Protein AF-K2FAM8-F1 (afdb_monomer)

Radius of gyration: 20.26 Å; Cα contacts (8 Å, |Δi|>4): 427; chains: 1; bounding box: 51×48×54 Å

Mean predicted aligned error: 10.0 Å

Structure (mmCIF, N/CA/C/O backbone):
data_AF-K2FAM8-F1
#
_entry.id   AF-K2FAM8-F1
#
loop_
_atom_site.group_PDB
_atom_site.id
_atom_site.type_symbol
_atom_site.label_atom_id
_atom_site.label_alt_id
_atom_site.label_comp_id
_atom_site.label_asym_id
_atom_site.label_entity_id
_atom_site.label_seq_id
_atom_site.pdbx_PDB_ins_code
_atom_site.Cartn_x
_atom_site.Cartn_y
_atom_site.Cartn_z
_atom_site.occupancy
_atom_site.B_iso_or_equiv
_atom_site.auth_seq_id
_atom_site.auth_comp_id
_atom_site.auth_asym_id
_atom_site.auth_atom_id
_atom_site.pdbx_PDB_model_num
ATOM 1 N N . MET A 1 1 ? -13.689 -16.958 24.823 1.00 35.66 1 MET A N 1
ATOM 2 C CA . MET A 1 1 ? -14.541 -16.960 23.610 1.00 35.66 1 MET A CA 1
ATOM 3 C C . MET A 1 1 ? -13.646 -16.947 22.376 1.00 35.66 1 MET A C 1
ATOM 5 O O . MET A 1 1 ? -13.134 -15.895 22.016 1.00 35.66 1 MET A O 1
ATOM 9 N N . GLN A 1 2 ? -13.398 -18.106 21.761 1.00 29.14 2 GLN A N 1
ATOM 10 C CA . GLN A 1 2 ? -12.727 -18.179 20.459 1.00 29.14 2 GLN A CA 1
ATOM 11 C C . GLN A 1 2 ? -13.701 -17.662 19.395 1.00 29.14 2 GLN A C 1
ATOM 13 O O . GLN A 1 2 ? -14.726 -18.285 19.130 1.00 29.14 2 GLN A O 1
ATOM 18 N N . LYS A 1 3 ? -13.426 -16.484 18.829 1.00 35.03 3 LYS A N 1
ATOM 19 C CA . LYS A 1 3 ? -14.197 -15.957 17.701 1.00 35.03 3 LYS A CA 1
ATOM 20 C C . LYS A 1 3 ? -13.840 -16.779 16.462 1.00 35.03 3 LYS A C 1
ATOM 22 O O . LYS A 1 3 ? -12.726 -16.688 15.952 1.00 35.03 3 LYS A O 1
ATOM 27 N N . HIS A 1 4 ? -14.777 -17.599 15.994 1.00 30.08 4 HIS A N 1
ATOM 28 C CA . HIS A 1 4 ? -14.700 -18.226 14.680 1.00 30.08 4 HIS A CA 1
ATOM 29 C C . HIS A 1 4 ? -14.807 -17.139 13.605 1.00 30.08 4 HIS A C 1
ATOM 31 O O . HIS A 1 4 ? -15.898 -16.699 13.251 1.00 30.08 4 HIS A O 1
ATOM 37 N N . TYR A 1 5 ? -13.664 -16.685 13.095 1.00 38.78 5 TYR A N 1
ATOM 38 C CA . TYR A 1 5 ? -13.619 -15.837 11.912 1.00 38.78 5 TYR A CA 1
ATOM 39 C C . TYR A 1 5 ? -14.032 -16.676 10.701 1.00 38.78 5 TYR A C 1
ATOM 41 O O . TYR A 1 5 ? -13.326 -17.606 10.304 1.00 38.78 5 TYR A O 1
ATOM 49 N N . LYS A 1 6 ? -15.194 -16.367 10.115 1.00 35.28 6 LYS A N 1
ATOM 50 C CA . LYS A 1 6 ? -15.566 -16.886 8.797 1.00 35.28 6 LYS A CA 1
ATOM 51 C C . LYS A 1 6 ? -14.508 -16.411 7.798 1.00 35.28 6 LYS A C 1
ATOM 53 O O . LYS A 1 6 ? -14.442 -15.228 7.483 1.00 35.28 6 LYS A O 1
ATOM 58 N N . LYS A 1 7 ? -13.683 -17.336 7.299 1.00 40.28 7 LYS A N 1
ATOM 59 C CA . LYS A 1 7 ? -12.920 -17.151 6.059 1.00 40.28 7 LYS A CA 1
ATOM 60 C C . LYS A 1 7 ? -13.931 -17.041 4.918 1.00 40.28 7 LYS A C 1
ATOM 62 O O . LYS A 1 7 ? -14.301 -18.050 4.322 1.00 40.28 7 LYS A O 1
ATOM 67 N N . GLU A 1 8 ? -14.426 -15.843 4.639 1.00 41.41 8 GLU A N 1
ATOM 68 C CA . GLU A 1 8 ? -15.086 -15.597 3.360 1.00 41.41 8 GLU A CA 1
ATOM 69 C C . GLU A 1 8 ? -14.027 -15.743 2.258 1.00 41.41 8 GLU A C 1
ATOM 71 O O . GLU A 1 8 ? -12.972 -15.110 2.299 1.00 41.41 8 GLU A O 1
ATOM 76 N N . ARG A 1 9 ? -14.264 -16.660 1.309 1.00 44.22 9 ARG A N 1
ATOM 77 C CA . ARG A 1 9 ? -13.441 -16.796 0.099 1.00 44.22 9 ARG A CA 1
ATOM 78 C C . ARG A 1 9 ? -13.586 -15.505 -0.697 1.00 44.22 9 ARG A C 1
ATOM 80 O O . ARG A 1 9 ? -14.665 -15.226 -1.209 1.00 44.22 9 ARG A O 1
ATOM 87 N N . LEU A 1 10 ? -12.508 -14.730 -0.776 1.00 50.59 10 LEU A N 1
ATOM 88 C CA . LEU A 1 10 ? -12.583 -13.340 -1.218 1.00 50.59 10 LEU A CA 1
ATOM 89 C C . LEU A 1 10 ? -12.691 -13.139 -2.731 1.00 50.59 10 LEU A C 1
ATOM 91 O O . LEU A 1 10 ? -13.130 -12.066 -3.117 1.00 50.59 10 LEU A O 1
ATOM 95 N N . MET A 1 11 ? -12.381 -14.127 -3.578 1.00 46.72 11 MET A N 1
ATOM 96 C CA . MET A 1 11 ? -12.696 -14.134 -5.019 1.00 46.72 11 MET A CA 1
ATOM 97 C C . MET A 1 11 ? -12.765 -15.584 -5.542 1.00 46.72 11 MET A C 1
ATOM 99 O O . MET A 1 11 ? -12.140 -16.461 -4.936 1.00 46.72 11 MET A O 1
ATOM 103 N N . PRO A 1 12 ? -13.511 -15.874 -6.630 1.00 41.22 12 PRO A N 1
ATOM 104 C CA . PRO A 1 12 ? -13.464 -17.179 -7.285 1.00 41.22 12 PRO A CA 1
ATOM 105 C C . PRO A 1 12 ? -12.025 -17.526 -7.676 1.00 41.22 12 PRO A C 1
ATOM 107 O O . PRO A 1 12 ? -11.318 -16.711 -8.266 1.00 41.22 12 PRO A O 1
ATOM 110 N N . SER A 1 13 ? -11.596 -18.729 -7.303 1.00 44.41 13 SER A N 1
ATOM 111 C CA . SER A 1 13 ? -10.310 -19.303 -7.683 1.00 44.41 13 SER A CA 1
ATOM 112 C C . SER A 1 13 ? -10.219 -19.485 -9.197 1.00 44.41 13 SER A C 1
ATOM 114 O O . SER A 1 13 ? -11.219 -19.838 -9.819 1.00 44.41 13 SER A O 1
ATOM 116 N N . ILE A 1 14 ? -8.984 -19.397 -9.702 1.00 43.06 14 ILE A N 1
ATOM 117 C CA . ILE A 1 14 ? -8.517 -19.602 -11.086 1.00 43.06 14 ILE A CA 1
ATOM 118 C C . ILE A 1 14 ? -8.347 -18.278 -11.845 1.00 43.06 14 ILE A C 1
ATOM 120 O O . ILE A 1 14 ? -9.117 -17.904 -12.720 1.00 43.06 14 ILE A O 1
ATOM 124 N N . ILE A 1 15 ? -7.267 -17.577 -11.497 1.00 47.69 15 ILE A N 1
ATOM 125 C CA . ILE A 1 15 ? -6.591 -16.625 -12.381 1.00 47.69 15 ILE A CA 1
ATOM 126 C C . ILE A 1 15 ? -5.265 -17.309 -12.733 1.00 47.69 15 ILE A C 1
ATOM 128 O O . ILE A 1 15 ? -4.256 -17.107 -12.055 1.00 47.69 15 ILE A O 1
ATOM 132 N N . ASP A 1 16 ? -5.264 -18.225 -13.703 1.00 49.34 16 ASP A N 1
ATOM 133 C CA . ASP A 1 16 ? -4.022 -18.897 -14.123 1.00 49.34 16 ASP A CA 1
ATOM 134 C C . ASP A 1 16 ? -3.149 -17.975 -14.985 1.00 49.34 16 ASP A C 1
ATOM 136 O O . ASP A 1 16 ? -1.926 -17.952 -14.816 1.00 49.34 16 ASP A O 1
ATOM 140 N N . SER A 1 17 ? -3.779 -17.094 -15.760 1.00 54.41 17 SER A N 1
ATOM 141 C CA . SER A 1 17 ? -3.163 -16.047 -16.579 1.00 54.41 17 SER A CA 1
ATOM 142 C C . SER A 1 17 ? -3.567 -14.646 -16.116 1.00 54.41 17 SER A C 1
ATOM 144 O O . SER A 1 17 ? -4.479 -14.499 -15.311 1.00 54.41 17 SER A O 1
ATOM 146 N N . PHE A 1 18 ? -2.915 -13.613 -16.655 1.00 61.94 18 PHE A N 1
ATOM 147 C CA . PHE A 1 18 ? -3.296 -12.194 -16.605 1.00 61.94 18 PHE A CA 1
ATOM 148 C C . PHE A 1 18 ? -4.722 -11.917 -17.145 1.00 61.94 18 PHE A C 1
ATOM 150 O O . PHE A 1 18 ? -4.906 -11.198 -18.125 1.00 61.94 18 PHE A O 1
ATOM 157 N N . ASP A 1 19 ? -5.761 -12.506 -16.551 1.00 65.44 19 ASP A N 1
ATOM 158 C CA . ASP A 1 19 ? -7.145 -12.253 -16.940 1.00 65.44 19 ASP A CA 1
ATOM 159 C C . ASP A 1 19 ? -7.638 -10.953 -16.295 1.00 65.44 19 ASP A C 1
ATOM 161 O O . ASP A 1 19 ? -8.229 -10.903 -15.215 1.00 65.44 19 ASP A O 1
ATOM 165 N N . VAL A 1 20 ? -7.340 -9.862 -16.994 1.00 69.31 20 VAL A N 1
ATOM 166 C CA . VAL A 1 20 ? -7.749 -8.496 -16.659 1.00 69.31 20 VAL A CA 1
ATOM 167 C C . VAL A 1 20 ? -9.167 -8.158 -17.126 1.00 69.31 20 VAL A C 1
ATOM 169 O O . VAL A 1 20 ? -9.534 -6.981 -17.137 1.00 69.31 20 VAL A O 1
ATOM 172 N N . SER A 1 21 ? -9.975 -9.153 -17.513 1.00 80.00 21 SER A N 1
ATOM 173 C CA . SER A 1 21 ? -11.398 -8.945 -17.811 1.00 80.00 21 SER A CA 1
ATOM 174 C C . SER A 1 21 ? -12.179 -8.498 -16.571 1.00 80.00 21 SER A C 1
ATOM 176 O O . SER A 1 21 ? -13.131 -7.722 -16.679 1.00 80.00 21 SER A O 1
ATOM 178 N N . ASN A 1 22 ? -11.738 -8.907 -15.375 1.00 87.12 22 ASN A N 1
ATOM 179 C CA . ASN A 1 22 ? -12.291 -8.425 -14.118 1.00 87.12 22 ASN A CA 1
ATOM 180 C C . ASN A 1 22 ? -11.698 -7.045 -13.756 1.00 87.12 22 ASN A C 1
ATOM 182 O O . ASN A 1 22 ? -10.504 -6.946 -13.449 1.00 87.12 22 ASN A O 1
ATOM 18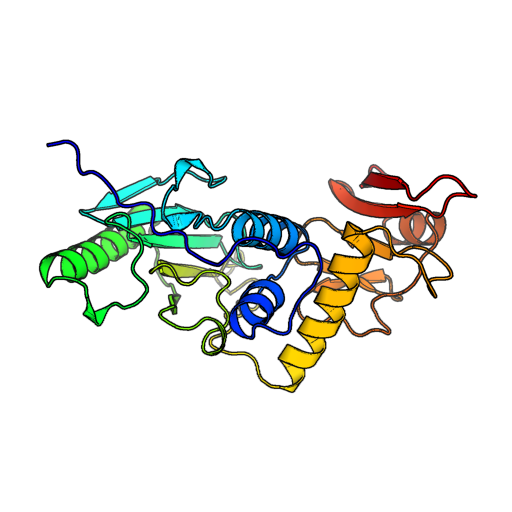6 N N . PRO A 1 23 ? -12.514 -5.974 -13.706 1.00 88.00 23 PRO A N 1
ATOM 187 C CA . PRO A 1 23 ? -12.021 -4.622 -13.454 1.00 88.00 23 PRO A CA 1
ATOM 188 C C . PRO A 1 23 ? -11.429 -4.433 -12.050 1.00 88.00 23 PRO A C 1
ATOM 190 O O . PRO A 1 23 ? -10.584 -3.560 -11.871 1.00 88.00 23 PRO A O 1
ATOM 193 N N . GLU A 1 24 ? -11.839 -5.224 -11.053 1.00 88.75 24 GLU A N 1
ATOM 194 C CA . GLU A 1 24 ? -11.269 -5.153 -9.700 1.00 88.75 24 GLU A CA 1
ATOM 195 C C . GLU A 1 24 ? -9.889 -5.814 -9.645 1.00 88.75 24 GLU A C 1
ATOM 197 O O . GLU A 1 24 ? -8.976 -5.254 -9.044 1.00 88.75 24 GLU A O 1
ATOM 202 N N . VAL A 1 25 ? -9.718 -6.957 -10.319 1.00 90.06 25 VAL A N 1
ATOM 203 C CA . VAL A 1 25 ? -8.417 -7.637 -10.453 1.00 90.06 25 VAL A CA 1
ATOM 204 C C . VAL A 1 25 ? -7.447 -6.752 -11.225 1.00 90.06 25 VAL A C 1
ATOM 206 O O . VAL A 1 25 ? -6.336 -6.504 -10.757 1.00 90.06 25 VAL A O 1
ATOM 209 N N . PHE A 1 26 ? -7.884 -6.218 -12.372 1.00 91.00 26 PHE A N 1
ATOM 210 C CA . PHE A 1 26 ? -7.079 -5.284 -13.151 1.00 91.00 26 PHE A CA 1
ATOM 211 C C . PHE A 1 26 ? -6.664 -4.080 -12.307 1.00 91.00 26 PHE A C 1
ATOM 213 O O . PHE A 1 26 ? -5.484 -3.755 -12.270 1.00 91.00 26 PHE A O 1
ATOM 220 N N . ALA A 1 27 ? -7.600 -3.436 -11.602 1.00 91.06 27 ALA A N 1
ATOM 221 C CA . ALA A 1 27 ? -7.286 -2.266 -10.790 1.00 91.06 27 ALA A CA 1
ATOM 222 C C . ALA A 1 27 ? -6.335 -2.600 -9.627 1.00 91.06 27 ALA A C 1
ATOM 224 O O . ALA A 1 27 ? -5.391 -1.849 -9.394 1.00 91.06 27 ALA A O 1
ATOM 225 N N . ALA A 1 28 ? -6.525 -3.733 -8.941 1.00 92.56 28 ALA A N 1
ATOM 226 C CA . ALA A 1 28 ? -5.636 -4.173 -7.866 1.00 92.56 28 ALA A CA 1
ATOM 227 C C . ALA A 1 28 ? -4.193 -4.338 -8.356 1.00 92.56 28 ALA A C 1
ATOM 229 O O . ALA A 1 28 ? -3.275 -3.784 -7.753 1.00 92.56 28 ALA A O 1
ATOM 230 N N . LEU A 1 29 ? -4.003 -5.026 -9.486 1.00 91.88 29 LEU A N 1
ATOM 231 C CA . LEU A 1 29 ? -2.690 -5.202 -10.101 1.00 91.88 29 LEU A CA 1
ATOM 232 C C . LEU A 1 29 ? -2.143 -3.870 -10.635 1.00 91.88 29 LEU A C 1
ATOM 234 O O . LEU A 1 29 ? -0.998 -3.517 -10.365 1.00 91.88 29 LEU A O 1
ATOM 238 N N . ALA A 1 30 ? -2.960 -3.076 -11.327 1.00 89.94 30 ALA A N 1
ATOM 239 C CA . ALA A 1 30 ? -2.542 -1.815 -11.943 1.00 89.94 30 ALA A CA 1
ATOM 240 C C . ALA A 1 30 ? -2.154 -0.755 -10.906 1.00 89.94 30 ALA A C 1
ATOM 242 O O . ALA A 1 30 ? -1.470 0.213 -11.231 1.00 89.94 30 ALA A O 1
ATOM 243 N N . ASN A 1 31 ? -2.596 -0.907 -9.657 1.00 91.00 31 ASN A N 1
ATOM 244 C CA . ASN A 1 31 ? -2.235 -0.036 -8.544 1.00 91.00 31 ASN A CA 1
ATOM 245 C C . ASN A 1 31 ? -0.935 -0.442 -7.840 1.00 91.00 31 ASN A C 1
ATOM 247 O O . ASN A 1 31 ? -0.451 0.312 -6.995 1.00 91.00 31 ASN A O 1
ATOM 251 N N . THR A 1 32 ? -0.342 -1.579 -8.203 1.00 88.88 32 THR A N 1
ATOM 252 C CA . THR A 1 32 ? 0.986 -1.961 -7.713 1.00 88.88 32 THR A CA 1
ATOM 253 C C . THR A 1 32 ? 2.051 -1.014 -8.268 1.00 88.88 32 THR A C 1
ATOM 255 O O . THR A 1 32 ? 1.951 -0.532 -9.396 1.00 88.88 32 THR A O 1
ATOM 258 N N . ARG A 1 33 ? 3.036 -0.672 -7.432 1.00 83.25 33 ARG A N 1
ATOM 259 C CA . ARG A 1 33 ? 4.101 0.291 -7.764 1.00 83.25 33 ARG A CA 1
ATOM 260 C C . ARG A 1 33 ? 5.428 -0.383 -8.074 1.00 83.25 33 ARG A C 1
ATOM 262 O O . ARG A 1 33 ? 6.266 0.212 -8.734 1.00 83.25 33 ARG A O 1
ATOM 269 N N . THR A 1 34 ? 5.622 -1.595 -7.569 1.00 77.94 34 THR A N 1
ATOM 270 C CA . THR A 1 34 ? 6.863 -2.358 -7.700 1.00 77.94 34 THR A CA 1
ATOM 271 C C . THR A 1 34 ? 6.552 -3.749 -8.215 1.00 77.94 34 THR A C 1
ATOM 273 O O . THR A 1 34 ? 5.445 -4.260 -8.015 1.00 77.94 34 THR A O 1
ATOM 276 N N . TYR A 1 35 ? 7.542 -4.391 -8.829 1.00 76.56 35 TYR A N 1
ATOM 277 C CA . TYR A 1 35 ? 7.399 -5.771 -9.280 1.00 76.56 35 TYR A CA 1
ATOM 278 C C . TYR A 1 35 ? 7.166 -6.731 -8.104 1.00 76.56 35 TYR A C 1
ATOM 280 O O . TYR A 1 35 ? 6.325 -7.622 -8.180 1.00 76.56 35 TYR A O 1
ATOM 288 N N . GLN A 1 36 ? 7.805 -6.485 -6.957 1.00 80.19 36 GLN A N 1
ATOM 289 C CA . GLN A 1 36 ? 7.570 -7.228 -5.716 1.00 80.19 36 GLN A CA 1
ATOM 290 C C . GLN A 1 36 ? 6.119 -7.088 -5.247 1.00 80.19 36 GLN A C 1
ATOM 292 O O . GLN A 1 36 ? 5.502 -8.076 -4.851 1.00 80.19 36 GLN A O 1
ATOM 297 N N . GLN A 1 37 ? 5.566 -5.870 -5.293 1.00 86.56 37 GLN A N 1
ATOM 298 C CA . GLN A 1 37 ? 4.175 -5.621 -4.921 1.00 86.56 37 GLN A CA 1
ATOM 299 C C . GLN A 1 37 ? 3.212 -6.283 -5.914 1.00 86.56 37 GLN A C 1
ATOM 301 O O . GLN A 1 37 ? 2.164 -6.781 -5.509 1.00 86.56 37 GLN A O 1
ATOM 306 N N . TYR A 1 38 ? 3.561 -6.319 -7.199 1.00 87.62 38 TYR A N 1
ATOM 307 C CA . TYR A 1 38 ? 2.825 -7.071 -8.209 1.00 87.62 38 TYR A CA 1
ATOM 308 C C . TYR A 1 38 ? 2.820 -8.575 -7.920 1.00 87.62 38 TYR A C 1
ATOM 310 O O . TYR A 1 38 ? 1.744 -9.166 -7.850 1.00 87.62 38 TYR A O 1
ATOM 318 N N . LEU A 1 39 ? 3.984 -9.183 -7.671 1.00 85.38 39 LEU A N 1
ATOM 319 C CA . LEU A 1 39 ? 4.092 -10.611 -7.367 1.00 85.38 39 LEU A CA 1
ATOM 320 C C . LEU A 1 39 ? 3.311 -10.985 -6.104 1.00 85.38 39 LEU A C 1
ATOM 322 O O . LEU A 1 39 ? 2.593 -11.988 -6.102 1.00 85.38 39 LEU A O 1
ATOM 326 N N . SER A 1 40 ? 3.404 -10.175 -5.043 1.00 87.88 40 SER A N 1
ATOM 327 C CA . SER A 1 40 ? 2.645 -10.414 -3.813 1.00 87.88 40 SER A CA 1
ATOM 328 C C . SER A 1 40 ? 1.140 -10.268 -4.038 1.00 87.88 40 SER A C 1
ATOM 330 O O . SER A 1 40 ? 0.388 -11.173 -3.681 1.00 87.88 40 SER A O 1
ATOM 332 N N . THR A 1 41 ? 0.703 -9.200 -4.713 1.00 90.75 41 THR A N 1
ATOM 333 C CA . THR A 1 41 ? -0.716 -8.961 -5.020 1.00 90.75 41 THR A CA 1
ATOM 334 C C . THR A 1 41 ? -1.288 -10.082 -5.886 1.00 90.75 41 THR A C 1
ATOM 336 O O . THR A 1 41 ? -2.361 -10.598 -5.588 1.00 90.75 41 THR A O 1
ATOM 339 N N . LEU A 1 42 ? -0.566 -10.515 -6.924 1.00 90.50 42 LEU A N 1
ATOM 340 C CA . LEU A 1 42 ? -0.986 -11.617 -7.787 1.00 90.50 42 LEU A CA 1
ATOM 341 C C . LEU A 1 42 ? -1.117 -12.929 -7.006 1.00 90.50 42 LEU A C 1
ATOM 343 O O . LEU A 1 42 ? -2.127 -13.618 -7.138 1.00 90.50 42 LEU A O 1
ATOM 347 N N . ARG A 1 43 ? -0.122 -13.271 -6.176 1.00 89.44 43 ARG A N 1
ATOM 348 C CA . ARG A 1 43 ? -0.161 -14.460 -5.312 1.00 89.44 43 ARG A CA 1
ATOM 349 C C . ARG A 1 43 ? -1.387 -14.438 -4.400 1.00 89.44 43 ARG A C 1
ATOM 351 O O . ARG A 1 43 ? -2.089 -15.443 -4.293 1.00 89.44 43 ARG A O 1
ATOM 358 N N . ASP A 1 44 ? -1.646 -13.305 -3.758 1.00 89.75 44 ASP A N 1
ATOM 359 C CA . ASP A 1 44 ? -2.730 -13.165 -2.788 1.00 89.75 44 ASP A CA 1
ATOM 360 C C . ASP A 1 44 ? -4.107 -13.227 -3.471 1.00 89.75 44 ASP A C 1
ATOM 362 O O . ASP A 1 44 ? -5.005 -13.914 -2.977 1.00 89.75 44 ASP A O 1
ATOM 366 N N . LEU A 1 45 ? -4.247 -12.615 -4.655 1.00 89.50 45 LEU A N 1
ATOM 367 C CA . LEU A 1 45 ? -5.440 -12.724 -5.500 1.00 89.50 45 LEU A CA 1
ATOM 368 C C . LEU A 1 45 ? -5.695 -14.170 -5.943 1.00 89.50 45 LEU A C 1
ATOM 370 O O . LEU A 1 45 ? -6.812 -14.658 -5.779 1.00 89.50 45 LEU A O 1
ATOM 374 N N . LYS A 1 46 ? -4.670 -14.885 -6.435 1.00 86.69 46 LYS A N 1
ATOM 375 C CA . LYS A 1 46 ? -4.790 -16.303 -6.831 1.00 86.69 46 LYS A CA 1
ATOM 376 C C . LYS A 1 46 ? -5.209 -17.194 -5.661 1.00 86.69 46 LYS A C 1
ATOM 378 O O . LYS A 1 46 ? -5.999 -18.117 -5.840 1.00 86.69 46 LYS A O 1
ATOM 383 N N . ALA A 1 47 ? -4.699 -16.910 -4.463 1.00 86.50 47 ALA A N 1
ATOM 384 C CA . ALA A 1 47 ? -5.033 -17.653 -3.253 1.00 86.50 47 ALA A CA 1
ATOM 385 C C . ALA A 1 47 ? -6.381 -17.244 -2.627 1.00 86.50 47 ALA A C 1
ATOM 387 O O . ALA A 1 47 ? -6.856 -17.921 -1.713 1.00 86.50 47 ALA A O 1
ATOM 388 N N . GLY A 1 48 ? -6.990 -16.138 -3.074 1.00 88.44 48 GLY A N 1
ATOM 389 C CA . GLY A 1 48 ? -8.190 -15.567 -2.461 1.00 88.44 48 GLY A CA 1
ATOM 390 C C . GLY A 1 48 ? -7.962 -15.109 -1.015 1.00 88.44 48 GLY A C 1
ATOM 391 O O . GLY A 1 48 ? -8.850 -15.265 -0.175 1.00 88.44 48 GLY A O 1
ATOM 392 N N . ILE A 1 49 ? -6.763 -14.602 -0.705 1.00 89.75 49 ILE A N 1
ATOM 393 C CA . ILE A 1 49 ? -6.335 -14.205 0.644 1.00 89.75 49 ILE A CA 1
ATOM 394 C C . ILE A 1 49 ? -6.223 -12.680 0.731 1.00 89.75 49 ILE A C 1
ATOM 396 O O . ILE A 1 49 ? -5.691 -12.032 -0.162 1.00 89.75 49 ILE A O 1
ATOM 400 N N . CYS A 1 50 ? -6.657 -12.110 1.856 1.00 92.94 50 CYS A N 1
ATOM 401 C CA . CYS A 1 50 ? -6.349 -10.734 2.234 1.00 92.94 50 CYS A CA 1
ATOM 402 C C . CYS A 1 50 ? -5.222 -10.715 3.275 1.00 92.94 50 CYS A C 1
ATOM 404 O O . CYS A 1 50 ? -5.379 -11.277 4.361 1.00 92.94 50 CYS A O 1
ATOM 406 N N . ILE A 1 51 ? -4.104 -10.042 2.980 1.00 92.38 51 ILE A N 1
ATOM 407 C CA . ILE A 1 51 ? -2.986 -9.899 3.934 1.00 92.38 51 ILE A CA 1
ATOM 408 C C . ILE A 1 51 ? -3.360 -9.102 5.188 1.00 92.38 51 ILE A C 1
ATOM 410 O O . ILE A 1 51 ? -2.770 -9.297 6.243 1.00 92.38 51 ILE A O 1
ATOM 414 N N . PHE A 1 52 ? -4.367 -8.234 5.098 1.00 95.06 52 PHE A N 1
ATOM 415 C CA . PHE A 1 52 ? -4.833 -7.419 6.220 1.00 95.06 52 PHE A CA 1
ATOM 416 C C . PHE A 1 52 ? -5.790 -8.164 7.157 1.00 95.06 52 PHE A C 1
ATOM 418 O O . PHE A 1 52 ? -5.987 -7.734 8.288 1.00 95.06 52 PHE A O 1
ATOM 425 N N . CYS A 1 53 ? -6.299 -9.330 6.746 1.00 94.81 53 CYS A N 1
ATOM 426 C CA . CYS A 1 53 ? -6.988 -10.254 7.649 1.00 94.81 53 CYS A CA 1
ATOM 427 C C . CYS A 1 53 ? -6.025 -11.090 8.508 1.00 94.81 53 CYS A C 1
ATOM 429 O O . CYS A 1 53 ? -6.444 -11.644 9.520 1.00 94.81 53 CYS A O 1
ATOM 431 N N . ASP A 1 54 ? -4.758 -11.222 8.101 1.00 93.19 54 ASP A N 1
ATOM 432 C CA . ASP A 1 54 ? -3.742 -12.004 8.811 1.00 93.19 54 ASP A CA 1
ATOM 433 C C . ASP A 1 54 ? -2.387 -11.291 8.750 1.00 93.19 54 ASP A C 1
ATOM 435 O O . ASP A 1 54 ? -1.519 -11.601 7.928 1.00 93.19 54 ASP A O 1
ATOM 439 N N . LEU A 1 55 ? -2.215 -10.311 9.642 1.00 93.50 55 LEU A N 1
ATOM 440 C CA . LEU A 1 55 ? -1.040 -9.437 9.662 1.00 93.50 55 LEU A CA 1
ATOM 441 C C . LEU A 1 55 ? 0.279 -10.180 9.913 1.00 93.50 55 LEU A C 1
ATOM 443 O O . LEU A 1 55 ? 1.332 -9.644 9.577 1.00 93.50 55 LEU A O 1
ATOM 447 N N . LYS A 1 56 ? 0.246 -11.434 10.388 1.00 91.00 56 LYS A N 1
ATOM 448 C CA . LYS A 1 56 ? 1.443 -12.279 10.544 1.00 91.00 56 LYS A CA 1
ATOM 449 C C . LYS A 1 56 ? 2.146 -12.555 9.215 1.00 91.00 56 LYS A C 1
ATOM 451 O O . LYS A 1 56 ? 3.329 -12.874 9.207 1.00 91.00 56 LYS A O 1
ATOM 456 N N . LYS A 1 57 ? 1.429 -12.428 8.094 1.00 88.44 57 LYS A N 1
ATOM 457 C CA . LYS A 1 57 ? 1.973 -12.576 6.736 1.00 88.44 57 LYS A CA 1
ATOM 458 C C . LYS A 1 57 ? 2.659 -11.316 6.209 1.00 88.44 57 LYS A C 1
ATOM 460 O O . LYS A 1 57 ? 3.279 -11.377 5.148 1.00 88.44 57 LYS A O 1
ATOM 465 N N . CYS A 1 58 ? 2.522 -10.187 6.902 1.00 90.12 58 CYS A N 1
ATOM 466 C CA . CYS A 1 58 ? 3.218 -8.956 6.547 1.00 90.12 58 CYS A CA 1
ATOM 467 C C . CYS A 1 58 ? 4.693 -9.022 6.962 1.00 90.12 58 CYS A C 1
ATOM 469 O O . CYS A 1 58 ? 5.048 -9.698 7.928 1.00 90.12 58 CYS A O 1
ATOM 471 N N . LYS A 1 59 ? 5.545 -8.264 6.263 1.00 90.44 59 LYS A N 1
ATOM 472 C CA . LYS A 1 59 ? 6.974 -8.147 6.594 1.00 90.44 59 LYS A CA 1
ATOM 473 C C . LYS A 1 59 ? 7.164 -7.475 7.954 1.00 90.44 59 LYS A C 1
ATOM 475 O O . LYS A 1 59 ? 7.893 -7.990 8.796 1.00 90.44 59 LYS A O 1
ATOM 480 N N . HIS A 1 60 ? 6.503 -6.340 8.173 1.00 94.19 60 HIS A N 1
ATOM 481 C CA . HIS A 1 60 ? 6.534 -5.645 9.459 1.00 94.19 60 HIS A CA 1
ATOM 482 C C . HIS A 1 60 ? 5.348 -6.077 10.324 1.00 94.19 60 HIS A C 1
ATOM 484 O O . HIS A 1 60 ? 4.209 -6.090 9.856 1.00 94.19 60 HIS A O 1
ATOM 490 N N . GLN A 1 61 ? 5.604 -6.414 11.586 1.00 96.12 61 GLN A N 1
ATOM 491 C CA . GLN A 1 61 ? 4.545 -6.731 12.544 1.00 96.12 61 GLN A CA 1
ATOM 492 C C . GLN A 1 61 ? 3.918 -5.445 13.111 1.00 96.12 61 GLN A C 1
ATOM 494 O O . GLN A 1 61 ? 4.551 -4.384 13.059 1.00 96.12 61 GLN A O 1
ATOM 499 N N . PRO A 1 62 ? 2.677 -5.505 13.626 1.00 97.94 62 PRO A N 1
ATOM 500 C CA . PRO A 1 62 ? 2.080 -4.379 14.333 1.00 97.94 62 PRO A CA 1
ATOM 501 C C . PRO A 1 62 ? 2.922 -3.940 15.532 1.00 97.94 62 PRO A C 1
ATOM 503 O O . PRO A 1 62 ? 3.423 -4.778 16.278 1.00 97.94 62 PRO A O 1
ATOM 506 N N . PHE A 1 63 ? 3.059 -2.629 15.719 1.00 98.12 63 PHE A N 1
ATOM 507 C CA . PHE A 1 63 ? 3.732 -2.036 16.881 1.00 98.12 63 PHE A CA 1
ATOM 508 C C . PHE A 1 63 ? 2.744 -1.436 17.890 1.00 98.12 63 PHE A C 1
ATOM 510 O O . PHE A 1 63 ? 3.139 -1.071 18.993 1.00 98.12 63 PHE A O 1
ATOM 517 N N . LEU A 1 64 ? 1.471 -1.304 17.508 1.00 98.38 64 LEU A N 1
ATOM 518 C CA . LEU A 1 64 ? 0.415 -0.759 18.350 1.00 98.38 64 LEU A CA 1
ATOM 519 C C . LEU A 1 64 ? -0.928 -1.391 17.982 1.00 98.38 64 LEU A C 1
ATOM 521 O O . LEU A 1 64 ? -1.224 -1.577 16.801 1.00 98.38 64 LEU A O 1
ATOM 525 N N . GLU A 1 65 ? -1.755 -1.673 18.985 1.00 98.31 65 GLU A N 1
ATOM 526 C CA . GLU A 1 65 ? -3.114 -2.185 18.813 1.00 98.31 65 GLU A CA 1
ATOM 527 C C . GLU A 1 65 ? -4.090 -1.420 19.709 1.00 98.31 65 GLU A C 1
ATOM 529 O O . GLU A 1 65 ? -3.779 -1.084 20.852 1.00 98.31 65 GLU A O 1
ATOM 534 N N . LYS A 1 66 ? -5.293 -1.165 19.193 1.00 98.19 66 LYS A N 1
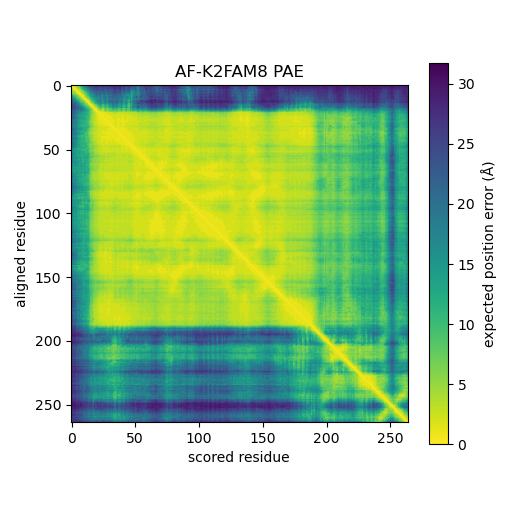ATOM 535 C CA . LYS A 1 66 ? -6.372 -0.501 19.922 1.00 98.19 66 LYS A CA 1
ATOM 536 C C . LYS A 1 66 ? -7.722 -1.046 19.477 1.00 98.19 66 LYS A C 1
ATOM 538 O O . LYS A 1 66 ? -8.165 -0.808 18.355 1.00 98.19 66 LYS A O 1
ATOM 543 N N . GLY A 1 67 ? -8.395 -1.784 20.358 1.00 97.19 67 GLY A N 1
ATOM 544 C CA . GLY A 1 67 ? -9.664 -2.429 20.016 1.00 97.19 67 GLY A CA 1
ATOM 545 C C . GLY A 1 67 ? -9.508 -3.357 18.807 1.00 97.19 67 GLY A C 1
ATOM 546 O O . GLY A 1 67 ? -8.712 -4.289 18.845 1.00 97.19 67 GLY A O 1
ATOM 547 N N . ASN A 1 68 ? -10.255 -3.085 17.735 1.00 97.94 68 ASN A N 1
ATOM 548 C CA . ASN A 1 68 ? -10.181 -3.823 16.467 1.00 97.94 68 ASN A CA 1
ATOM 549 C C . ASN A 1 68 ? -9.278 -3.127 15.429 1.00 97.94 68 ASN A C 1
ATOM 551 O O . ASN A 1 68 ? -9.521 -3.251 14.231 1.00 97.94 68 ASN A O 1
ATOM 555 N N . TRP A 1 69 ? -8.273 -2.367 15.862 1.00 98.44 69 TRP A N 1
ATOM 556 C CA . TRP A 1 69 ? -7.309 -1.698 14.990 1.00 98.44 69 TRP A CA 1
ATOM 557 C C . TRP A 1 69 ? -5.882 -2.060 15.368 1.00 98.44 69 TRP A C 1
ATOM 559 O O . TRP A 1 69 ? -5.559 -2.194 16.546 1.00 98.44 69 TRP A O 1
ATOM 569 N N . ALA A 1 70 ? -5.021 -2.163 14.362 1.00 98.56 70 ALA A N 1
ATOM 570 C CA . ALA A 1 70 ? -3.591 -2.369 14.525 1.00 98.56 70 ALA A CA 1
ATOM 571 C C . ALA A 1 70 ? -2.809 -1.407 13.625 1.00 98.56 70 ALA A C 1
ATOM 573 O O . ALA A 1 70 ? -3.200 -1.170 12.481 1.00 98.56 70 ALA A O 1
ATOM 574 N N . ALA A 1 71 ? -1.699 -0.870 14.124 1.00 98.56 71 ALA A N 1
ATOM 575 C CA . ALA A 1 71 ? -0.793 -0.008 13.376 1.00 98.56 71 ALA A CA 1
ATOM 576 C C . ALA A 1 71 ? 0.537 -0.717 13.116 1.00 98.56 71 ALA A C 1
ATOM 578 O O . ALA A 1 71 ? 1.114 -1.335 14.012 1.00 98.56 71 ALA A O 1
ATOM 579 N N . LYS A 1 72 ? 1.029 -0.618 11.881 1.00 98.25 72 LYS A N 1
ATOM 580 C CA . LYS A 1 72 ? 2.301 -1.203 11.437 1.00 98.25 72 LYS A CA 1
ATOM 581 C C . LYS A 1 72 ? 3.022 -0.284 10.460 1.00 98.25 72 LYS A C 1
ATOM 583 O O . LYS A 1 72 ? 2.394 0.543 9.804 1.00 98.25 72 LYS A O 1
ATOM 588 N N . LEU A 1 73 ? 4.326 -0.482 10.283 1.00 97.75 73 LEU A N 1
ATOM 589 C CA . LEU A 1 73 ? 5.047 0.133 9.166 1.00 97.75 73 LEU A CA 1
ATOM 590 C C . LEU A 1 73 ? 4.60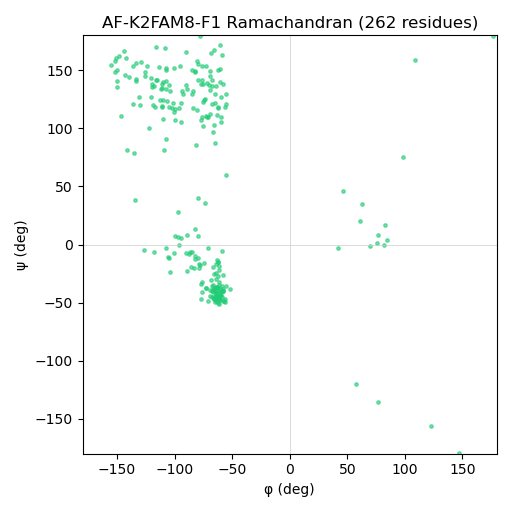5 -0.491 7.833 1.00 97.75 73 LEU A C 1
ATOM 592 O O . LEU A 1 73 ? 4.280 -1.682 7.752 1.00 97.75 73 LEU A O 1
ATOM 596 N N . SER A 1 74 ? 4.561 0.314 6.775 1.00 95.06 74 SER A N 1
ATOM 597 C CA . SER A 1 74 ? 4.286 -0.164 5.423 1.00 95.06 74 SER A CA 1
ATOM 598 C C . SER A 1 74 ? 5.398 -1.104 4.964 1.00 95.06 74 SER A C 1
ATOM 600 O O . SER A 1 74 ? 6.580 -0.818 5.124 1.00 95.06 74 SER A O 1
ATOM 602 N N . ASP A 1 75 ? 5.025 -2.220 4.340 1.00 91.56 75 ASP A N 1
ATOM 603 C CA . ASP A 1 75 ? 6.004 -3.132 3.730 1.00 91.56 75 ASP A CA 1
ATOM 604 C C . ASP A 1 75 ? 6.577 -2.561 2.427 1.00 91.56 75 ASP A C 1
ATOM 606 O O . ASP A 1 75 ? 7.611 -3.019 1.952 1.00 91.56 75 ASP A O 1
ATOM 610 N N . MET A 1 76 ? 5.901 -1.550 1.875 1.00 88.12 76 MET A N 1
ATOM 611 C CA . MET A 1 76 ? 6.262 -0.832 0.660 1.00 88.12 76 MET A CA 1
ATOM 612 C C . MET A 1 76 ? 6.084 0.674 0.936 1.00 88.12 76 MET A C 1
ATOM 614 O O . MET A 1 76 ? 5.035 1.236 0.593 1.00 88.12 76 MET A O 1
ATOM 618 N N . PRO A 1 77 ? 7.021 1.349 1.628 1.00 89.88 77 PRO A N 1
ATOM 619 C CA . PRO A 1 77 ? 6.920 2.786 1.889 1.00 89.88 77 PRO A CA 1
ATOM 620 C C . PRO A 1 77 ? 6.831 3.614 0.588 1.00 89.88 77 PRO A C 1
ATOM 622 O O . PRO A 1 77 ? 7.051 3.101 -0.511 1.00 89.88 77 PRO A O 1
ATOM 625 N N . TYR A 1 78 ? 6.391 4.873 0.674 1.00 87.88 78 TYR A N 1
ATOM 626 C CA . TYR A 1 78 ? 6.534 5.787 -0.471 1.00 87.88 78 TYR A CA 1
ATOM 627 C C . TYR A 1 78 ? 7.971 6.305 -0.492 1.00 87.88 78 TYR A C 1
ATOM 629 O O . TYR A 1 78 ? 8.644 6.305 0.535 1.00 87.88 78 TYR A O 1
ATOM 637 N N . ILE A 1 79 ? 8.463 6.711 -1.660 1.00 84.31 79 ILE A N 1
ATOM 638 C CA . ILE A 1 79 ? 9.716 7.462 -1.701 1.00 84.31 79 ILE A CA 1
ATOM 639 C C . ILE A 1 79 ? 9.540 8.763 -0.905 1.00 84.31 79 ILE A C 1
ATOM 641 O O . ILE A 1 79 ? 8.420 9.269 -0.790 1.00 84.31 79 ILE A O 1
ATOM 645 N N . ASN A 1 80 ? 10.629 9.276 -0.335 1.00 90.38 80 ASN A N 1
ATOM 646 C CA . ASN A 1 80 ? 10.635 10.502 0.466 1.00 90.38 80 ASN A CA 1
ATOM 647 C C . ASN A 1 80 ? 9.741 10.441 1.721 1.00 90.38 80 ASN A C 1
ATOM 649 O O . ASN A 1 80 ? 9.373 11.484 2.252 1.00 90.38 80 ASN A O 1
ATOM 653 N N . THR A 1 81 ? 9.377 9.248 2.214 1.00 93.44 81 THR A N 1
ATOM 654 C CA . THR A 1 81 ? 8.753 9.110 3.540 1.00 93.44 81 THR A CA 1
ATOM 655 C C . THR A 1 81 ? 9.793 8.851 4.608 1.00 93.44 81 THR A C 1
ATOM 657 O O . THR A 1 81 ? 10.536 7.877 4.495 1.00 93.44 81 THR A O 1
ATOM 660 N N . GLU A 1 82 ? 9.744 9.618 5.690 1.00 95.69 82 GLU A N 1
ATOM 661 C CA . GLU A 1 82 ? 10.370 9.239 6.957 1.00 95.69 82 GLU A CA 1
ATOM 662 C C . GLU A 1 82 ? 9.583 8.092 7.603 1.00 95.69 82 GLU A C 1
ATOM 664 O O . GLU A 1 82 ? 10.125 7.042 7.955 1.00 95.69 82 GLU A O 1
ATOM 669 N N . HIS A 1 83 ? 8.258 8.253 7.672 1.00 97.19 83 HIS A N 1
ATOM 670 C CA . HIS A 1 83 ? 7.348 7.240 8.189 1.00 97.19 83 HIS A CA 1
ATOM 671 C C . HIS A 1 83 ? 6.182 7.022 7.229 1.00 97.19 83 HIS A C 1
ATOM 673 O O . HIS A 1 83 ? 5.464 7.948 6.856 1.00 97.19 83 HIS A O 1
ATOM 679 N N . HIS A 1 84 ? 5.954 5.762 6.858 1.00 97.19 84 HIS A N 1
ATOM 680 C CA . HIS A 1 84 ? 4.738 5.331 6.179 1.00 97.19 84 HIS A CA 1
ATOM 681 C C . HIS A 1 84 ? 4.079 4.249 7.025 1.00 97.19 84 HIS A C 1
ATOM 683 O O . HIS A 1 84 ? 4.488 3.088 7.005 1.00 97.19 84 HIS A O 1
ATOM 689 N N . ILE A 1 85 ? 3.056 4.641 7.773 1.00 98.31 85 ILE A N 1
ATOM 690 C CA . ILE A 1 85 ? 2.351 3.791 8.727 1.00 98.31 85 ILE A CA 1
ATOM 691 C C . ILE A 1 85 ? 1.005 3.389 8.130 1.00 98.31 85 ILE A C 1
ATOM 693 O O . ILE A 1 85 ? 0.307 4.204 7.528 1.00 98.31 85 ILE A O 1
ATOM 697 N N . ILE A 1 86 ? 0.641 2.121 8.296 1.00 97.81 86 ILE A N 1
ATOM 698 C CA . ILE A 1 86 ? -0.658 1.577 7.918 1.00 97.81 86 ILE A CA 1
ATOM 699 C C . ILE A 1 86 ? -1.425 1.250 9.196 1.00 97.81 86 ILE A C 1
ATOM 701 O O . ILE A 1 86 ? -0.948 0.473 10.022 1.00 97.81 86 ILE A O 1
ATOM 705 N N . VAL A 1 87 ? -2.622 1.812 9.328 1.00 98.25 87 VAL A N 1
ATOM 706 C CA . VAL A 1 87 ? -3.597 1.463 10.365 1.00 98.25 87 VAL A CA 1
ATOM 707 C C . VAL A 1 87 ? -4.654 0.571 9.729 1.00 98.25 87 VAL A C 1
ATOM 709 O O . VAL A 1 87 ? -5.338 0.994 8.799 1.00 98.25 87 VAL A O 1
ATOM 712 N N . VAL A 1 88 ? -4.763 -0.667 10.196 1.00 97.69 88 VAL A N 1
ATOM 713 C CA . VAL A 1 88 ? -5.585 -1.727 9.603 1.00 97.69 88 VAL A CA 1
ATOM 714 C C . VAL A 1 88 ? -6.651 -2.169 10.593 1.00 97.69 88 VAL A C 1
ATOM 716 O O . VAL A 1 88 ? -6.355 -2.377 11.769 1.00 97.69 88 VAL A O 1
ATOM 719 N N . TYR A 1 89 ? -7.884 -2.352 10.122 1.00 97.69 89 TYR A N 1
ATOM 720 C CA . TYR A 1 89 ? -8.939 -2.947 10.941 1.00 97.69 89 TYR A CA 1
ATOM 721 C C . TYR A 1 89 ? -8.706 -4.457 11.100 1.00 97.69 89 TYR A C 1
ATOM 723 O O . TYR A 1 89 ? -8.603 -5.169 10.112 1.00 97.69 89 TYR A O 1
ATOM 731 N N . THR A 1 90 ? -8.639 -4.991 12.311 1.00 97.12 90 THR A N 1
ATOM 732 C CA . THR A 1 90 ? -8.345 -6.411 12.582 1.00 97.12 90 THR A CA 1
ATOM 733 C C . THR A 1 90 ? -9.560 -7.210 13.053 1.00 97.12 90 THR A C 1
ATOM 735 O O . THR A 1 90 ? -9.476 -8.427 13.203 1.00 97.12 90 THR A O 1
ATOM 738 N N . GLY A 1 91 ? -10.719 -6.565 13.230 1.00 95.31 91 GLY A N 1
ATOM 739 C CA . GLY A 1 91 ? -11.962 -7.223 13.658 1.00 95.31 91 GLY A CA 1
ATOM 740 C C . GLY A 1 91 ? -12.618 -8.126 12.602 1.00 95.31 91 GLY A C 1
ATOM 741 O O . GLY A 1 91 ? -13.631 -8.764 12.886 1.00 95.31 91 GLY A O 1
ATOM 742 N N . GLY A 1 92 ? -12.060 -8.193 11.390 1.00 94.88 92 GLY A N 1
ATOM 743 C CA . GLY A 1 92 ? -12.549 -8.980 10.257 1.00 94.88 92 GLY A CA 1
ATOM 744 C C . GLY A 1 92 ? -12.264 -8.293 8.919 1.00 94.88 92 GLY A C 1
ATOM 745 O O . GLY A 1 92 ? -11.690 -7.206 8.886 1.00 94.88 92 GLY A O 1
ATOM 746 N N . HIS A 1 93 ? -12.679 -8.908 7.806 1.00 95.31 93 HIS A N 1
ATOM 747 C CA . HIS A 1 93 ? -12.633 -8.247 6.496 1.00 95.31 93 HIS A CA 1
ATOM 748 C C . HIS A 1 93 ? -13.790 -7.251 6.387 1.00 95.31 93 HIS A C 1
ATOM 750 O O . HIS A 1 93 ? -14.949 -7.639 6.246 1.00 95.31 93 HIS A O 1
ATOM 756 N N . LEU A 1 94 ? -13.478 -5.960 6.452 1.00 95.06 94 LEU A N 1
ATOM 757 C CA . LEU A 1 94 ? -14.427 -4.877 6.201 1.00 95.06 94 LEU A CA 1
ATOM 758 C C . LEU A 1 94 ? -13.929 -4.025 5.042 1.00 95.06 94 LEU A C 1
ATOM 760 O O . LEU A 1 94 ? -12.737 -3.781 4.924 1.00 95.06 94 LEU A O 1
ATOM 764 N N . GLU A 1 95 ? -14.848 -3.546 4.211 1.00 94.44 95 GLU A N 1
ATOM 765 C CA . GLU A 1 95 ? -14.538 -2.667 3.070 1.00 94.44 95 GLU A CA 1
ATOM 766 C C . GLU A 1 95 ? -15.205 -1.294 3.206 1.00 94.44 95 GLU A C 1
ATOM 768 O O . GLU A 1 95 ? -14.973 -0.403 2.393 1.00 94.44 95 GLU A O 1
ATOM 773 N N . ASP A 1 96 ? -16.057 -1.116 4.216 1.00 92.00 96 ASP A N 1
ATOM 774 C CA . ASP A 1 96 ? -16.916 0.051 4.374 1.00 92.00 96 ASP A CA 1
ATOM 775 C C . ASP A 1 96 ? -16.906 0.544 5.824 1.00 92.00 96 ASP A C 1
ATOM 777 O O . ASP A 1 96 ? -17.296 -0.178 6.742 1.00 92.00 96 ASP A O 1
ATOM 781 N N . TRP A 1 97 ? -16.496 1.800 6.010 1.00 91.56 97 TRP A N 1
ATOM 782 C CA . TRP A 1 97 ? -16.486 2.482 7.308 1.00 91.56 97 TRP A CA 1
ATOM 783 C C . TRP A 1 97 ? -17.889 2.619 7.905 1.00 91.56 97 TRP A C 1
ATOM 785 O O . TRP A 1 97 ? -18.025 2.658 9.123 1.00 91.56 97 TRP A O 1
ATOM 795 N N . GLY A 1 98 ? -18.940 2.654 7.073 1.00 94.00 98 GLY A N 1
ATOM 796 C CA . GLY A 1 98 ? -20.328 2.736 7.537 1.00 94.00 98 GLY A CA 1
ATOM 797 C C . GLY A 1 98 ? -20.782 1.523 8.356 1.00 94.00 98 GLY A C 1
ATOM 798 O O . GLY A 1 98 ? -21.808 1.588 9.027 1.00 94.00 98 GLY A O 1
ATOM 799 N N . LYS A 1 99 ? -20.013 0.426 8.330 1.00 95.19 99 LYS A N 1
ATOM 800 C CA . LYS A 1 99 ? -20.273 -0.791 9.112 1.00 95.19 99 LYS A CA 1
ATOM 801 C C . LYS A 1 99 ? -19.612 -0.789 10.490 1.00 95.19 99 LYS A C 1
ATOM 803 O O . LYS A 1 99 ? -19.860 -1.703 11.270 1.00 95.19 99 LYS A O 1
ATOM 808 N N . LEU A 1 100 ? -18.769 0.199 10.784 1.00 96.56 100 LEU A N 1
ATOM 809 C CA . LEU A 1 100 ? -18.106 0.305 12.076 1.00 96.56 100 LEU A CA 1
ATOM 810 C C . LEU A 1 100 ? -19.066 0.829 13.140 1.00 96.56 100 LEU A C 1
ATOM 812 O O . LEU A 1 100 ? -19.843 1.760 12.920 1.00 96.56 100 LEU A O 1
ATOM 816 N N . THR A 1 101 ? -18.950 0.283 1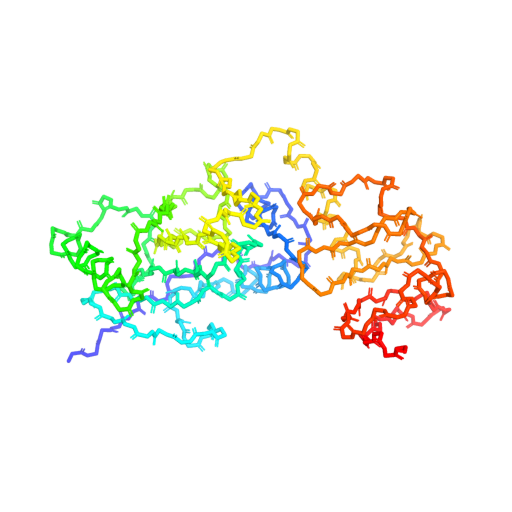4.342 1.00 97.81 101 THR A N 1
ATOM 817 C CA . THR A 1 101 ? -19.615 0.838 15.519 1.00 97.81 101 THR A CA 1
ATOM 818 C C . THR A 1 101 ? -19.007 2.189 15.911 1.00 97.81 101 THR A C 1
ATOM 820 O O . THR A 1 101 ? -17.896 2.555 15.517 1.00 97.81 101 THR A O 1
ATOM 823 N N . ARG A 1 102 ? -19.715 2.950 16.756 1.00 97.88 102 ARG A N 1
ATOM 824 C CA . ARG A 1 102 ? -19.177 4.201 17.323 1.00 97.88 102 ARG A CA 1
ATOM 825 C C . ARG A 1 102 ? -17.877 3.969 18.094 1.00 97.88 102 ARG A C 1
ATOM 827 O O . ARG A 1 102 ? -16.951 4.760 17.965 1.00 97.88 102 ARG A O 1
ATOM 834 N N . LYS A 1 103 ? -17.804 2.870 18.853 1.00 98.19 103 LYS A N 1
ATOM 835 C CA . LYS A 1 103 ? -16.602 2.506 19.605 1.00 98.19 103 LYS A CA 1
ATOM 836 C C . LYS A 1 103 ? -15.424 2.213 18.678 1.00 98.19 103 LYS A C 1
ATOM 838 O O . LYS A 1 103 ? -14.335 2.703 18.930 1.00 98.19 103 LYS A O 1
ATOM 843 N N . GLU A 1 104 ? -15.634 1.466 17.600 1.00 98.25 104 GLU A N 1
ATOM 844 C CA . GLU A 1 104 ? -14.548 1.159 16.663 1.00 98.25 104 GLU A CA 1
ATOM 845 C C . GLU A 1 104 ? -14.044 2.405 15.931 1.00 98.25 104 GLU A C 1
ATOM 847 O O . GLU A 1 104 ? -12.846 2.521 15.698 1.00 98.25 104 GLU A O 1
ATOM 852 N N . ASN A 1 105 ? -14.922 3.361 15.615 1.00 97.69 105 ASN A N 1
ATOM 853 C CA . ASN A 1 105 ? -14.494 4.659 15.088 1.00 97.69 105 ASN A CA 1
ATOM 854 C C . ASN A 1 105 ? -13.688 5.468 16.122 1.00 97.69 105 ASN A C 1
ATOM 856 O O . ASN A 1 105 ? -12.708 6.113 15.759 1.00 97.69 105 ASN A O 1
ATOM 860 N N . ALA A 1 106 ? -14.066 5.425 17.403 1.00 98.31 106 ALA A N 1
ATOM 861 C CA . ALA A 1 106 ? -13.300 6.076 18.467 1.00 98.31 106 ALA A CA 1
ATOM 862 C C . ALA A 1 106 ? -11.911 5.436 18.637 1.00 98.31 106 ALA A C 1
ATOM 864 O O . ALA A 1 106 ? -10.910 6.148 18.621 1.00 98.31 106 ALA A O 1
ATOM 865 N N . ASP A 1 107 ? -11.838 4.100 18.679 1.00 98.56 107 ASP A N 1
ATOM 866 C CA . ASP A 1 107 ? -10.576 3.356 18.771 1.00 98.56 107 ASP A CA 1
ATOM 867 C C . ASP A 1 107 ? -9.639 3.681 17.581 1.00 98.56 107 ASP A C 1
ATOM 869 O O . ASP A 1 107 ? -8.427 3.798 17.764 1.00 98.56 107 ASP A O 1
ATOM 873 N N . PHE A 1 108 ? -10.188 3.903 16.376 1.00 98.06 108 PHE A N 1
ATOM 874 C CA . PHE A 1 108 ? -9.423 4.350 15.201 1.00 98.06 108 PHE A CA 1
ATOM 875 C C . PHE A 1 108 ? -8.807 5.747 15.373 1.00 98.06 108 PHE A C 1
ATOM 877 O O . PHE A 1 108 ? -7.672 5.995 14.968 1.00 98.06 108 PHE A O 1
ATOM 884 N N . MET A 1 109 ? -9.538 6.686 15.969 1.00 98.06 109 MET A N 1
ATOM 885 C CA . MET A 1 109 ? -8.992 8.020 16.227 1.00 98.06 109 MET A CA 1
ATOM 886 C C . MET A 1 109 ? -7.960 7.994 17.356 1.00 98.06 109 MET A C 1
ATOM 888 O O . MET A 1 109 ? -6.931 8.663 17.269 1.00 98.06 109 MET A O 1
ATOM 892 N N . GLU A 1 110 ? -8.191 7.182 18.387 1.00 98.38 110 GLU A N 1
ATOM 893 C CA . GLU A 1 110 ? -7.244 7.004 19.486 1.00 98.38 110 GLU A CA 1
ATOM 894 C C . GLU A 1 110 ? -5.920 6.402 19.011 1.00 98.38 110 GLU A C 1
ATOM 896 O O . GLU A 1 110 ? -4.866 6.942 19.350 1.00 98.38 110 GLU A O 1
ATOM 901 N N . ILE A 1 111 ? -5.952 5.360 18.169 1.00 98.56 111 ILE A N 1
ATOM 902 C CA . ILE A 1 111 ? -4.717 4.756 17.651 1.00 98.56 111 ILE A CA 1
ATOM 903 C C . ILE A 1 111 ? -3.919 5.750 16.792 1.00 98.56 111 ILE A C 1
ATOM 905 O O . ILE A 1 111 ? -2.698 5.800 16.903 1.00 98.56 111 ILE A O 1
ATOM 909 N N . LYS A 1 112 ? -4.581 6.612 16.000 1.00 98.00 112 LYS A N 1
ATOM 910 C CA . LYS A 1 112 ? -3.913 7.693 15.243 1.00 98.00 112 LYS A CA 1
ATOM 911 C C . LYS A 1 112 ? -3.215 8.688 16.171 1.00 98.00 112 LYS A C 1
ATOM 913 O O . LYS A 1 112 ? -2.060 9.034 15.937 1.00 98.00 112 LYS A O 1
ATOM 918 N N . ASN A 1 113 ? -3.880 9.105 17.245 1.00 97.81 113 ASN A N 1
ATOM 919 C CA . ASN A 1 113 ? -3.296 10.026 18.222 1.00 97.81 113 ASN A CA 1
ATOM 920 C C . ASN A 1 113 ? -2.114 9.395 18.976 1.00 97.81 113 ASN A C 1
ATOM 922 O O . ASN A 1 113 ? -1.116 10.063 19.241 1.00 97.81 113 ASN A O 1
ATOM 926 N N . GLU A 1 114 ? -2.207 8.109 19.315 1.00 98.38 114 GLU A N 1
ATOM 927 C CA . GLU A 1 114 ? -1.107 7.363 19.931 1.00 98.38 114 GLU A CA 1
ATOM 928 C C . GLU A 1 114 ? 0.098 7.255 18.987 1.00 98.38 114 GLU A C 1
ATOM 930 O O . GLU A 1 114 ? 1.210 7.544 19.420 1.00 98.38 114 GLU A O 1
ATOM 935 N N . ILE A 1 115 ? -0.116 6.980 17.695 1.00 98.31 115 ILE A N 1
ATOM 936 C CA . ILE A 1 115 ? 0.946 6.997 16.673 1.00 98.31 115 ILE A CA 1
ATOM 937 C C . ILE A 1 115 ? 1.646 8.358 16.623 1.00 98.31 115 ILE A C 1
ATOM 939 O O . ILE A 1 115 ? 2.872 8.413 16.670 1.00 98.31 115 ILE A O 1
ATOM 943 N N . HIS A 1 116 ? 0.888 9.457 16.565 1.00 97.75 116 HIS A N 1
ATOM 944 C CA . HIS A 1 116 ? 1.470 10.801 16.512 1.00 97.75 116 HIS A CA 1
ATOM 945 C C . HIS A 1 116 ? 2.358 11.099 17.725 1.00 97.75 116 HIS A C 1
ATOM 947 O O . HIS A 1 116 ? 3.436 11.662 17.565 1.00 97.75 116 HIS A O 1
ATOM 953 N N . ARG A 1 117 ? 1.947 10.671 18.925 1.00 97.94 117 ARG A N 1
ATOM 954 C CA . ARG A 1 117 ? 2.764 10.816 20.139 1.00 97.94 117 ARG A CA 1
ATOM 955 C C . ARG A 1 117 ? 4.000 9.919 20.121 1.00 97.94 117 ARG A C 1
ATOM 957 O O . ARG A 1 117 ? 5.077 10.384 20.465 1.00 97.94 117 ARG A O 1
ATOM 964 N N . MET A 1 118 ? 3.852 8.653 19.724 1.00 97.88 118 MET A N 1
ATOM 965 C CA . MET A 1 118 ? 4.950 7.675 19.714 1.00 97.88 118 MET A CA 1
ATOM 966 C C . MET A 1 118 ? 6.085 8.069 18.768 1.00 97.88 118 MET A C 1
ATOM 968 O O . MET A 1 118 ? 7.245 7.838 19.087 1.00 97.88 118 MET A O 1
ATOM 972 N N . PHE A 1 119 ? 5.745 8.650 17.619 1.00 97.06 119 PHE A N 1
ATOM 973 C CA . PHE A 1 119 ? 6.706 9.052 16.590 1.00 97.06 119 PHE A CA 1
ATOM 974 C C . PHE A 1 119 ? 7.033 10.552 16.625 1.00 97.06 119 PHE A C 1
ATOM 976 O O . PHE A 1 119 ? 7.699 11.035 15.721 1.00 97.06 119 PHE A O 1
ATOM 983 N N . ASN A 1 120 ? 6.555 11.292 17.636 1.00 96.50 120 ASN A N 1
ATOM 984 C CA . ASN A 1 120 ? 6.707 12.749 17.738 1.00 96.50 120 ASN A CA 1
ATOM 985 C C . ASN A 1 120 ? 6.382 13.483 16.417 1.00 96.50 120 ASN A C 1
ATOM 987 O O . ASN A 1 120 ? 7.138 14.326 15.943 1.00 96.50 120 ASN A O 1
ATOM 991 N N . ILE A 1 121 ? 5.265 13.110 15.787 1.00 96.25 121 ILE A N 1
ATOM 992 C CA . ILE A 1 121 ? 4.889 13.596 14.456 1.00 96.25 121 ILE A CA 1
ATOM 993 C C . ILE A 1 121 ? 4.366 15.027 14.564 1.00 96.25 121 ILE A C 1
ATOM 995 O O . ILE A 1 121 ? 3.246 15.247 15.032 1.00 96.25 121 ILE A O 1
ATOM 999 N N . GLU A 1 122 ? 5.145 15.978 14.054 1.00 93.56 122 GLU A N 1
ATOM 1000 C CA . GLU A 1 122 ? 4.752 17.390 13.963 1.00 93.56 122 GLU A CA 1
ATOM 1001 C C . GLU A 1 122 ? 3.774 17.648 12.807 1.00 93.56 122 GLU A C 1
ATOM 1003 O O . GLU A 1 122 ? 2.856 18.460 12.925 1.00 93.56 122 GLU A O 1
ATOM 1008 N N . GLY A 1 123 ? 3.922 1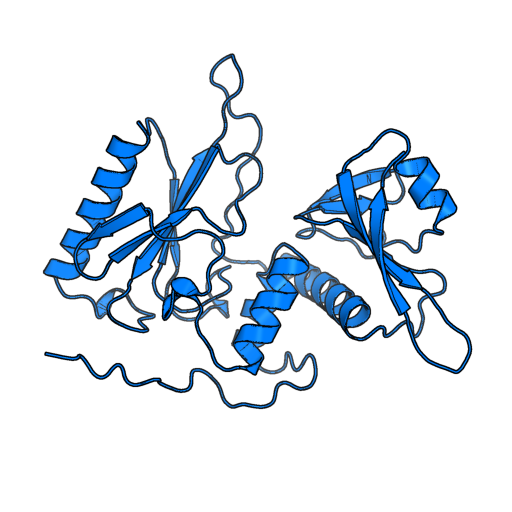6.912 11.700 1.00 93.44 123 GLY A N 1
ATOM 1009 C CA . GLY A 1 123 ? 3.059 17.022 10.528 1.00 93.44 123 GLY A CA 1
ATOM 1010 C C . GLY A 1 123 ? 2.944 15.705 9.767 1.00 93.44 123 GLY A C 1
ATOM 1011 O O . GLY A 1 123 ? 3.931 15.017 9.522 1.00 93.44 123 GLY A O 1
ATOM 1012 N N . SER A 1 124 ? 1.724 15.342 9.372 1.00 95.50 124 SER A N 1
ATOM 1013 C CA . SER A 1 124 ? 1.473 14.172 8.529 1.00 95.50 124 SER A CA 1
ATOM 1014 C C . SER A 1 124 ? 0.268 14.379 7.622 1.00 95.50 124 SER A C 1
ATOM 1016 O O . SER A 1 124 ? -0.574 15.250 7.843 1.00 95.50 124 SER A O 1
ATOM 1018 N N . SER A 1 125 ? 0.178 13.553 6.584 1.00 94.88 125 SER A N 1
ATOM 1019 C CA . SER A 1 125 ? -1.019 13.414 5.758 1.00 94.88 125 SER A CA 1
ATOM 1020 C C . SER A 1 125 ? -1.572 12.003 5.885 1.00 94.88 125 SER A C 1
ATOM 1022 O O . SER A 1 125 ? -0.817 11.030 5.921 1.00 94.88 125 SER A O 1
ATOM 1024 N N . ALA A 1 126 ? -2.899 11.882 5.921 1.00 94.25 126 ALA A N 1
ATOM 1025 C CA . ALA A 1 126 ? -3.573 10.594 5.979 1.00 94.25 126 ALA A CA 1
ATOM 1026 C C . ALA A 1 126 ? -4.403 10.334 4.720 1.00 94.25 126 ALA A C 1
ATOM 1028 O O . ALA A 1 126 ? -5.041 11.238 4.183 1.00 94.25 126 ALA A O 1
ATOM 1029 N N . VAL A 1 127 ? -4.408 9.082 4.261 1.00 93.94 127 VAL A N 1
ATOM 1030 C CA . VAL A 1 127 ? -5.246 8.628 3.145 1.00 93.94 127 VAL A CA 1
ATOM 1031 C C . VAL A 1 127 ? -5.985 7.373 3.566 1.00 93.94 127 VAL A C 1
ATOM 1033 O O . VAL A 1 127 ? -5.376 6.346 3.854 1.00 93.94 127 VAL A O 1
ATOM 1036 N N . GLU A 1 128 ? -7.307 7.445 3.546 1.00 92.88 128 GLU A N 1
ATOM 1037 C CA . GLU A 1 128 ? -8.191 6.330 3.865 1.00 92.88 128 GLU A CA 1
ATOM 1038 C C . GLU A 1 128 ? -8.771 5.767 2.567 1.00 92.88 128 GLU A C 1
ATOM 1040 O O . GLU A 1 128 ? -9.240 6.507 1.698 1.00 92.88 128 GLU A O 1
ATOM 1045 N N . ARG A 1 129 ? -8.720 4.442 2.407 1.00 88.75 129 ARG A N 1
ATOM 1046 C CA . ARG A 1 129 ? -9.233 3.758 1.212 1.00 88.75 129 ARG A CA 1
ATOM 1047 C C . ARG A 1 129 ? -10.334 2.787 1.616 1.00 88.75 129 ARG A C 1
ATOM 1049 O O . ARG A 1 129 ? -10.205 2.075 2.610 1.00 88.75 129 ARG A O 1
ATOM 1056 N N . ARG A 1 130 ? -11.434 2.789 0.858 1.00 89.75 130 ARG A N 1
ATOM 1057 C CA . ARG A 1 130 ? -12.617 1.966 1.135 1.00 89.75 130 ARG A CA 1
ATOM 1058 C C . ARG A 1 130 ? -13.364 1.579 -0.136 1.00 89.75 130 ARG A C 1
ATOM 1060 O O . ARG A 1 130 ? -13.443 2.367 -1.080 1.00 89.75 130 ARG A O 1
ATOM 1067 N N . GLY A 1 131 ? -14.002 0.418 -0.092 1.00 88.88 131 GLY A N 1
ATOM 1068 C CA . GLY A 1 131 ? -14.898 -0.085 -1.121 1.00 88.88 131 GLY A CA 1
ATOM 1069 C C . GLY A 1 131 ? -14.177 -0.628 -2.353 1.00 88.88 131 GLY A C 1
ATOM 1070 O O . GLY A 1 131 ? -13.239 -1.415 -2.264 1.00 88.88 131 GLY A O 1
ATOM 1071 N N . ALA A 1 132 ? -14.690 -0.263 -3.528 1.00 90.31 132 ALA A N 1
ATOM 1072 C CA . ALA A 1 132 ? -14.243 -0.817 -4.799 1.00 90.31 132 ALA A CA 1
ATOM 1073 C C . ALA A 1 132 ? -12.873 -0.272 -5.224 1.00 90.31 132 ALA A C 1
ATOM 1075 O O . ALA A 1 132 ? -12.738 0.935 -5.451 1.00 90.31 132 ALA A O 1
ATOM 1076 N N . ILE A 1 133 ? -11.911 -1.166 -5.474 1.00 91.06 133 ILE A N 1
ATOM 1077 C CA . ILE A 1 133 ? -10.539 -0.803 -5.850 1.00 91.06 133 ILE A CA 1
ATOM 1078 C C . ILE A 1 133 ? -10.521 -0.015 -7.157 1.00 91.06 133 ILE A C 1
ATOM 1080 O O . ILE A 1 133 ? -9.738 0.908 -7.314 1.00 91.06 133 ILE A O 1
ATOM 1084 N N . ARG A 1 134 ? -11.432 -0.260 -8.100 1.00 89.81 134 ARG A N 1
ATOM 1085 C CA . ARG A 1 134 ? -11.465 0.551 -9.333 1.00 89.81 134 ARG A CA 1
ATOM 1086 C C . ARG A 1 134 ? -11.761 2.044 -9.102 1.00 89.81 134 ARG A C 1
ATOM 1088 O O . ARG A 1 134 ? -11.604 2.842 -10.020 1.00 89.81 134 ARG A O 1
ATOM 1095 N N . ARG A 1 135 ? -12.249 2.422 -7.913 1.00 90.00 135 ARG A N 1
ATOM 1096 C CA . ARG A 1 135 ? -12.575 3.808 -7.536 1.00 90.00 135 ARG A CA 1
ATOM 1097 C C . ARG A 1 135 ? -11.504 4.467 -6.674 1.00 90.00 135 ARG A C 1
ATOM 1099 O O . ARG A 1 135 ? -11.612 5.661 -6.418 1.00 90.00 135 ARG A O 1
ATOM 1106 N N . HIS A 1 136 ? -10.493 3.720 -6.238 1.00 90.12 136 HIS A N 1
ATOM 1107 C CA . HIS A 1 136 ? -9.389 4.262 -5.462 1.00 90.12 136 HIS A CA 1
ATOM 1108 C C . HIS A 1 136 ? -8.066 3.596 -5.846 1.00 90.12 136 HIS A C 1
ATOM 1110 O O . HIS A 1 136 ? -8.017 2.407 -6.104 1.00 90.12 136 HIS A O 1
ATOM 1116 N N . ALA A 1 137 ? -6.938 4.297 -5.824 1.00 89.00 137 ALA A N 1
ATOM 1117 C CA . ALA A 1 137 ? -5.648 3.706 -6.218 1.00 89.00 137 ALA A CA 1
ATOM 1118 C C . ALA A 1 137 ? -5.036 2.711 -5.186 1.00 89.00 137 ALA A C 1
ATOM 1120 O O . ALA A 1 137 ? -3.829 2.706 -4.965 1.00 89.00 137 ALA A O 1
ATOM 1121 N N . GLY A 1 138 ? -5.863 1.919 -4.493 1.00 91.12 138 GLY A N 1
ATOM 1122 C CA . GLY A 1 138 ? -5.425 0.894 -3.537 1.00 91.12 138 GLY A CA 1
ATOM 1123 C C . GLY A 1 138 ? -5.224 -0.464 -4.207 1.00 91.12 138 GLY A C 1
ATOM 1124 O O . GLY A 1 138 ? -5.698 -0.683 -5.313 1.00 91.12 138 GLY A O 1
ATOM 1125 N N . THR A 1 139 ? -4.553 -1.397 -3.540 1.00 91.44 139 THR A N 1
ATOM 1126 C CA . THR A 1 139 ? -4.355 -2.767 -4.059 1.00 91.44 139 THR A CA 1
ATOM 1127 C C . THR A 1 139 ? -5.227 -3.806 -3.352 1.00 91.44 139 THR A C 1
ATOM 1129 O O . THR A 1 139 ? -5.305 -4.947 -3.791 1.00 91.44 139 THR A O 1
ATOM 1132 N N . ILE A 1 140 ? -5.879 -3.427 -2.248 1.00 92.38 140 ILE A N 1
ATOM 1133 C CA . ILE A 1 140 ? -6.646 -4.309 -1.360 1.00 92.38 140 ILE A CA 1
ATOM 11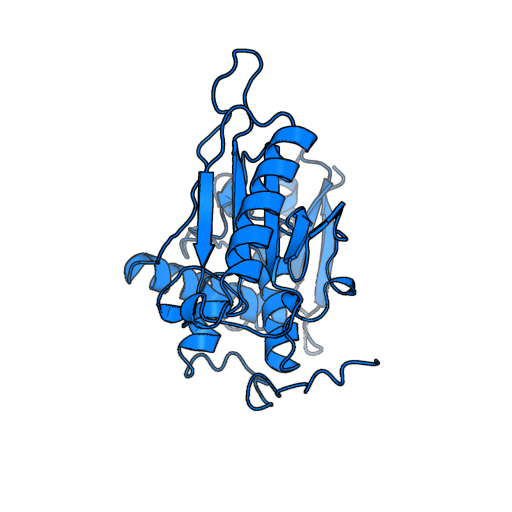34 C C . ILE A 1 140 ? -7.929 -3.573 -0.934 1.00 92.38 140 ILE A C 1
ATOM 1136 O O . ILE A 1 140 ? -7.902 -2.356 -0.745 1.00 92.38 140 ILE A O 1
ATOM 1140 N N . LYS A 1 141 ? -9.046 -4.302 -0.793 1.00 92.56 141 LYS A N 1
ATOM 1141 C CA . LYS A 1 141 ? -10.364 -3.752 -0.396 1.00 92.56 141 LYS A CA 1
ATOM 1142 C C . LYS A 1 141 ? -10.558 -3.582 1.112 1.00 92.56 141 LYS A C 1
ATOM 1144 O O . LYS A 1 141 ? -11.438 -2.849 1.548 1.00 92.56 141 LYS A O 1
ATOM 1149 N N . HIS A 1 142 ? -9.752 -4.290 1.894 1.00 95.06 142 HIS A N 1
ATOM 1150 C CA . HIS A 1 142 ? -9.795 -4.294 3.351 1.00 95.06 142 HIS A CA 1
ATOM 1151 C C . HIS A 1 142 ? -9.549 -2.898 3.924 1.00 95.06 142 HIS A C 1
ATOM 1153 O O . HIS A 1 142 ? -8.671 -2.181 3.451 1.00 95.06 142 HIS A O 1
ATOM 1159 N N . LEU A 1 143 ? -10.292 -2.535 4.962 1.00 95.88 143 LEU A N 1
ATOM 1160 C CA . LEU A 1 143 ? -10.288 -1.220 5.581 1.00 95.88 143 LEU A CA 1
ATOM 1161 C C . LEU A 1 143 ? -8.928 -0.858 6.182 1.00 95.88 143 LEU A C 1
ATOM 1163 O O . LEU A 1 143 ? -8.455 -1.501 7.124 1.00 95.88 143 LEU A O 1
ATOM 1167 N N . HIS A 1 144 ? -8.310 0.195 5.653 1.00 96.50 144 HIS A N 1
ATOM 1168 C CA . HIS A 1 144 ? -7.059 0.717 6.183 1.00 96.50 144 HIS A CA 1
ATOM 1169 C C . HIS A 1 144 ? -6.903 2.217 5.925 1.00 96.50 144 HIS A C 1
ATOM 1171 O O . HIS A 1 144 ? -7.496 2.790 5.005 1.00 96.50 144 HIS A O 1
ATOM 1177 N N . SER A 1 145 ? -6.053 2.832 6.742 1.00 96.81 145 SER A N 1
ATOM 1178 C CA . SER A 1 145 ? -5.572 4.197 6.583 1.00 96.81 145 SER A CA 1
ATOM 1179 C C . SER A 1 145 ? -4.061 4.195 6.445 1.00 96.81 145 SER A C 1
ATOM 1181 O O . SER A 1 145 ? -3.360 3.513 7.186 1.00 96.81 145 SER A O 1
ATOM 1183 N N . HIS A 1 146 ? -3.563 5.014 5.534 1.00 97.00 146 HIS A N 1
ATOM 1184 C CA . HIS A 1 146 ? -2.165 5.401 5.470 1.00 97.00 146 HIS A CA 1
ATOM 1185 C C . HIS A 1 146 ? -1.969 6.655 6.320 1.00 97.00 146 HIS A C 1
ATOM 1187 O O . HIS A 1 146 ? -2.793 7.563 6.240 1.00 97.00 146 HIS A O 1
ATOM 1193 N N . ILE A 1 147 ? -0.895 6.714 7.100 1.00 97.56 147 ILE A N 1
ATOM 1194 C CA . ILE A 1 147 ? -0.354 7.933 7.708 1.00 97.56 147 ILE A CA 1
ATOM 1195 C C . ILE A 1 147 ? 1.053 8.088 7.140 1.00 97.56 147 ILE A C 1
ATOM 1197 O O . ILE A 1 147 ? 1.878 7.181 7.266 1.00 97.56 147 ILE A O 1
ATOM 1201 N N . MET A 1 148 ? 1.302 9.198 6.456 1.00 96.50 148 MET A N 1
ATOM 1202 C CA . MET A 1 148 ? 2.554 9.464 5.757 1.00 96.50 148 MET A CA 1
ATOM 1203 C C . MET A 1 148 ? 3.189 10.733 6.314 1.00 96.50 148 MET A C 1
ATOM 1205 O O . MET A 1 148 ? 2.545 11.783 6.364 1.00 96.50 148 MET A O 1
ATOM 1209 N N . VAL A 1 149 ? 4.450 10.608 6.712 1.00 96.62 149 VAL A N 1
ATOM 1210 C CA . VAL A 1 149 ? 5.327 11.689 7.166 1.00 96.62 149 VAL A CA 1
ATOM 1211 C C . VAL A 1 149 ? 6.420 11.845 6.118 1.00 96.62 149 VAL A C 1
ATOM 1213 O O . VAL A 1 149 ? 7.069 10.860 5.749 1.00 96.62 149 VAL A O 1
ATOM 1216 N N . VAL A 1 150 ? 6.567 13.056 5.589 1.00 95.75 150 VAL A N 1
ATOM 1217 C CA . VAL A 1 150 ? 7.580 13.370 4.576 1.00 95.75 150 VAL A CA 1
ATOM 1218 C C . VAL A 1 150 ? 8.948 13.474 5.243 1.00 95.75 150 VAL A C 1
ATOM 1220 O O . VAL A 1 150 ? 9.056 14.033 6.326 1.00 95.75 150 VAL A O 1
ATOM 1223 N N . ALA A 1 151 ? 9.977 12.923 4.610 1.00 95.12 151 ALA A N 1
ATOM 1224 C CA . ALA A 1 151 ? 11.347 13.097 5.066 1.00 95.12 151 ALA A CA 1
ATOM 1225 C C . ALA A 1 151 ? 11.804 14.540 4.828 1.00 95.12 151 ALA A C 1
ATOM 1227 O O . ALA A 1 151 ? 11.546 15.108 3.759 1.00 95.12 151 ALA A O 1
ATOM 1228 N N . LEU A 1 152 ? 12.486 15.109 5.819 1.00 96.00 152 LEU A N 1
ATOM 1229 C CA . LEU A 1 152 ? 13.044 16.456 5.767 1.00 96.00 152 LEU A CA 1
ATOM 1230 C C . LEU A 1 152 ? 14.572 16.410 5.630 1.00 96.00 152 LEU A C 1
ATOM 1232 O O . LEU A 1 152 ? 15.213 15.457 6.073 1.00 96.00 152 LEU A O 1
ATOM 1236 N N . ASP A 1 153 ? 15.142 17.423 4.985 1.00 96.12 153 ASP A N 1
ATOM 1237 C CA . ASP A 1 153 ? 16.579 17.674 4.958 1.00 96.12 153 ASP A CA 1
ATOM 1238 C C . ASP A 1 153 ? 17.063 18.323 6.268 1.00 96.12 153 ASP A C 1
ATOM 1240 O O . ASP A 1 153 ? 16.290 18.584 7.193 1.00 96.12 153 ASP A O 1
ATOM 1244 N N . GLU A 1 154 ? 18.366 18.592 6.356 1.00 95.88 154 GLU A N 1
ATOM 1245 C CA . GLU A 1 154 ? 18.994 19.212 7.532 1.00 95.88 154 GLU A CA 1
ATOM 1246 C C . GLU A 1 154 ? 18.455 20.620 7.843 1.00 95.88 154 GLU A C 1
ATOM 1248 O O . GLU A 1 154 ? 18.633 21.119 8.954 1.00 95.88 154 GLU A O 1
ATOM 1253 N N . GLN A 1 155 ? 17.807 21.273 6.876 1.00 95.94 155 GLN A N 1
ATOM 1254 C CA . GLN A 1 155 ? 17.208 22.597 7.018 1.00 95.94 155 GLN A CA 1
ATOM 1255 C C . GLN A 1 155 ? 15.706 22.529 7.345 1.00 95.94 155 GLN A C 1
ATOM 1257 O O . GLN A 1 155 ? 15.079 23.573 7.535 1.00 95.94 155 GLN A O 1
ATOM 1262 N N . GLY A 1 156 ? 15.130 21.328 7.444 1.00 94.75 156 GLY A N 1
ATOM 1263 C CA . GLY A 1 156 ? 13.719 21.118 7.757 1.00 94.75 156 GLY A CA 1
ATOM 1264 C C . GLY A 1 156 ? 12.781 21.232 6.551 1.00 94.75 156 GLY A C 1
ATOM 1265 O O . GLY A 1 156 ? 11.574 21.386 6.739 1.00 94.75 156 GLY A O 1
ATOM 1266 N N . PHE A 1 157 ? 13.291 21.160 5.318 1.00 95.19 157 PHE A N 1
ATOM 1267 C CA . PHE A 1 157 ? 12.472 21.155 4.101 1.00 95.19 157 PHE A CA 1
ATOM 1268 C C . PHE A 1 157 ? 12.303 19.745 3.540 1.00 95.19 157 PHE A C 1
ATOM 1270 O O . PHE A 1 157 ? 13.152 18.883 3.722 1.00 95.19 157 PHE A O 1
ATOM 1277 N N . ALA A 1 158 ? 11.193 19.484 2.844 1.00 94.12 158 ALA A N 1
ATOM 1278 C CA . ALA A 1 158 ? 10.938 18.169 2.260 1.00 94.12 158 ALA A CA 1
ATOM 1279 C C . ALA A 1 158 ? 12.037 17.777 1.256 1.00 94.12 158 ALA A C 1
ATOM 1281 O O . ALA A 1 158 ? 12.261 18.491 0.279 1.00 94.12 158 ALA A O 1
ATOM 1282 N N . VAL A 1 159 ? 12.641 16.595 1.439 1.00 93.00 159 VAL A N 1
ATOM 1283 C CA . VAL A 1 159 ? 13.698 16.067 0.545 1.00 93.00 159 VAL A CA 1
ATOM 1284 C C . VAL A 1 159 ? 13.202 15.801 -0.879 1.00 93.00 159 VAL A C 1
ATOM 1286 O O . VAL A 1 159 ? 13.986 15.632 -1.811 1.00 93.00 159 VAL A O 1
ATOM 1289 N N . GLY A 1 160 ? 11.885 15.728 -1.055 1.00 89.31 160 GLY A N 1
ATOM 1290 C CA . GLY A 1 160 ? 11.251 15.542 -2.342 1.00 89.31 160 GLY A CA 1
ATOM 1291 C C . GLY A 1 160 ? 9.741 15.421 -2.222 1.00 89.31 160 GLY A C 1
ATOM 1292 O O . GLY A 1 160 ? 9.155 15.457 -1.139 1.00 89.31 160 GLY A O 1
ATOM 1293 N N . GLU A 1 161 ? 9.095 15.266 -3.371 1.00 86.62 161 GLU A N 1
ATOM 1294 C CA . GLU A 1 161 ? 7.647 15.149 -3.434 1.00 86.62 161 GLU A CA 1
ATOM 1295 C C . GLU A 1 161 ? 7.167 13.793 -2.902 1.00 86.62 161 GLU A C 1
ATOM 1297 O O . GLU A 1 161 ? 7.728 12.741 -3.219 1.00 86.62 161 GLU A O 1
ATOM 1302 N N . LEU A 1 162 ? 6.076 13.823 -2.137 1.00 86.50 162 LEU A N 1
ATOM 1303 C CA . LEU A 1 162 ? 5.341 12.645 -1.700 1.00 86.50 162 LEU A CA 1
ATOM 1304 C C . LEU A 1 162 ? 3.980 12.597 -2.406 1.00 86.50 162 LEU A C 1
ATOM 1306 O O . LEU A 1 162 ? 3.075 13.366 -2.088 1.00 86.50 162 LEU A O 1
ATOM 1310 N N . ARG A 1 163 ? 3.810 11.663 -3.350 1.00 84.44 163 ARG A N 1
ATOM 1311 C CA . ARG A 1 163 ? 2.565 11.516 -4.125 1.00 84.44 163 ARG A CA 1
ATOM 1312 C C . ARG A 1 163 ? 1.737 10.319 -3.687 1.00 84.44 163 ARG A C 1
ATOM 1314 O O . ARG A 1 163 ? 2.133 9.174 -3.896 1.00 84.44 163 ARG A O 1
ATOM 1321 N N . ALA A 1 164 ? 0.521 10.571 -3.211 1.00 84.50 164 ALA A N 1
ATOM 1322 C CA . ALA A 1 164 ? -0.485 9.537 -2.996 1.00 84.50 164 ALA A CA 1
ATOM 1323 C C . ALA A 1 164 ? -1.639 9.679 -3.997 1.00 84.50 164 ALA A C 1
ATOM 1325 O O . ALA A 1 164 ? -2.369 10.667 -4.003 1.00 84.50 164 ALA A O 1
ATOM 1326 N N . TYR A 1 165 ? -1.840 8.660 -4.835 1.00 85.75 165 TYR A N 1
ATOM 1327 C CA . TYR A 1 165 ? -2.954 8.645 -5.783 1.00 85.75 165 TYR A CA 1
ATOM 1328 C C . TYR A 1 165 ? -4.269 8.333 -5.065 1.00 85.75 165 TYR A C 1
ATOM 1330 O O . TYR A 1 165 ? -4.416 7.265 -4.460 1.00 85.75 165 TYR A O 1
ATOM 1338 N N . PHE A 1 166 ? -5.257 9.220 -5.179 1.00 87.88 166 PHE A N 1
ATOM 1339 C CA . PHE A 1 166 ? -6.631 8.920 -4.767 1.00 87.88 166 PHE A CA 1
ATOM 1340 C C . PHE A 1 166 ? -7.317 8.050 -5.813 1.00 87.88 166 PHE A C 1
ATOM 1342 O O . PHE A 1 166 ? -7.846 7.000 -5.469 1.00 87.88 166 PHE A O 1
ATOM 1349 N N . ALA A 1 167 ? -7.197 8.417 -7.087 1.00 87.56 167 ALA A N 1
ATOM 1350 C CA . ALA A 1 167 ? -7.638 7.653 -8.246 1.00 87.56 167 ALA A CA 1
ATOM 1351 C C . ALA A 1 167 ? -6.638 7.842 -9.397 1.00 87.56 167 ALA A C 1
ATOM 1353 O O . ALA A 1 167 ? -5.790 8.731 -9.337 1.00 87.56 167 ALA A O 1
ATOM 1354 N N . LYS A 1 168 ? -6.744 7.003 -10.431 1.00 86.06 168 LYS A N 1
ATOM 1355 C CA . LYS A 1 168 ? -5.950 7.108 -11.659 1.00 86.06 168 LYS A CA 1
ATOM 1356 C C . LYS A 1 168 ? -6.854 7.494 -12.828 1.00 86.06 168 LYS A C 1
ATOM 1358 O O . LYS A 1 168 ? -7.932 6.926 -13.005 1.00 86.06 168 LYS A O 1
ATOM 1363 N N . SER A 1 169 ? -6.410 8.454 -13.625 1.00 87.12 169 SER A N 1
ATOM 1364 C CA . SER A 1 169 ? -7.007 8.847 -14.899 1.00 87.12 169 SER A CA 1
ATOM 1365 C C . SER A 1 169 ? -6.906 7.726 -15.939 1.00 87.12 169 SER A C 1
ATOM 1367 O O . SER A 1 169 ? -6.142 6.771 -15.797 1.00 87.12 169 SER A O 1
ATOM 1369 N N . ARG A 1 170 ? -7.637 7.860 -17.055 1.00 86.12 170 ARG A N 1
ATOM 1370 C CA . ARG A 1 170 ? -7.532 6.915 -18.183 1.00 86.12 170 ARG A CA 1
ATOM 1371 C C . ARG A 1 170 ? -6.109 6.824 -18.740 1.00 86.12 170 ARG A C 1
ATOM 1373 O O . ARG A 1 170 ? -5.670 5.732 -19.087 1.00 86.12 170 ARG A O 1
ATOM 1380 N N . LYS A 1 171 ? -5.396 7.954 -18.807 1.00 85.19 171 LYS A N 1
ATOM 1381 C CA . LYS A 1 171 ? -4.012 8.010 -19.295 1.00 85.19 171 LYS A CA 1
ATOM 1382 C C . LYS A 1 171 ? -3.078 7.221 -18.376 1.00 85.19 171 LYS A C 1
ATOM 1384 O O . LYS A 1 171 ? -2.315 6.391 -18.857 1.00 85.19 171 LYS A O 1
ATOM 1389 N N . GLU A 1 172 ? -3.194 7.420 -17.066 1.00 84.69 172 GLU A N 1
ATOM 1390 C CA . GLU A 1 172 ? -2.393 6.691 -16.073 1.00 84.69 172 GLU A CA 1
ATOM 1391 C C . GLU A 1 172 ? -2.740 5.198 -16.047 1.00 84.69 172 GLU A C 1
ATOM 1393 O O . GLU A 1 172 ? -1.850 4.359 -15.967 1.00 84.69 172 GLU A O 1
ATOM 1398 N N . LEU A 1 173 ? -4.019 4.829 -16.178 1.00 85.31 173 LEU A N 1
ATOM 1399 C CA . LEU A 1 173 ? -4.425 3.422 -16.274 1.00 85.31 173 LEU A CA 1
ATOM 1400 C C . LEU A 1 173 ? -3.881 2.740 -17.536 1.00 85.31 173 LEU A C 1
ATOM 1402 O O . LEU A 1 173 ? -3.499 1.571 -17.475 1.00 85.31 173 LEU A O 1
ATOM 1406 N N . ALA A 1 174 ? -3.808 3.453 -18.663 1.00 83.00 174 ALA A N 1
ATOM 1407 C CA . ALA A 1 174 ? -3.174 2.939 -19.875 1.00 83.00 174 ALA A CA 1
ATOM 1408 C C . ALA A 1 174 ? -1.668 2.699 -19.668 1.00 83.00 174 ALA A C 1
ATOM 1410 O O . ALA A 1 174 ? -1.153 1.670 -20.096 1.00 83.00 174 ALA A O 1
ATOM 1411 N N . GLN A 1 175 ? -0.975 3.591 -18.952 1.00 79.06 175 GLN A N 1
ATOM 1412 C CA . GLN A 1 175 ? 0.430 3.387 -18.568 1.00 79.06 175 GLN A CA 1
ATOM 1413 C C . GLN A 1 175 ? 0.594 2.190 -17.622 1.00 79.06 175 GLN A C 1
ATOM 1415 O O . GLN A 1 175 ? 1.457 1.343 -17.839 1.00 79.06 175 GLN A O 1
ATOM 1420 N N . CYS A 1 176 ? -0.281 2.057 -16.621 1.00 83.69 176 CYS A N 1
ATOM 1421 C CA . CYS A 1 176 ? -0.260 0.918 -15.704 1.00 83.69 176 CYS A CA 1
ATOM 1422 C C . CYS A 1 176 ? -0.497 -0.409 -16.433 1.00 83.69 176 CYS A C 1
ATOM 1424 O O . CYS A 1 176 ? 0.097 -1.413 -16.064 1.00 83.69 176 CYS A O 1
ATOM 1426 N N . ARG A 1 177 ? -1.328 -0.428 -17.482 1.00 84.88 177 ARG A N 1
ATOM 1427 C CA . ARG A 1 177 ? -1.521 -1.621 -18.318 1.00 84.88 177 ARG A CA 1
ATOM 1428 C C . ARG A 1 177 ? -0.225 -2.046 -19.008 1.00 84.88 177 ARG A C 1
ATOM 1430 O O . ARG A 1 177 ? 0.118 -3.218 -18.930 1.00 84.88 177 ARG A O 1
ATOM 1437 N N . LYS A 1 178 ? 0.516 -1.106 -19.602 1.00 78.12 178 LYS A N 1
ATOM 1438 C CA . LYS A 1 178 ? 1.824 -1.398 -20.216 1.00 78.12 178 LYS A CA 1
ATOM 1439 C C . LYS A 1 178 ? 2.825 -1.941 -19.193 1.00 78.12 178 LYS A C 1
ATOM 1441 O O . LYS A 1 178 ? 3.510 -2.923 -19.452 1.00 78.12 178 LYS A O 1
ATOM 1446 N N . MET A 1 179 ? 2.869 -1.331 -18.008 1.00 78.00 179 MET A N 1
ATOM 1447 C CA . MET A 1 179 ? 3.698 -1.801 -16.894 1.00 78.00 179 MET A CA 1
ATOM 1448 C C . MET A 1 179 ? 3.322 -3.226 -16.467 1.00 78.00 179 MET A C 1
ATOM 1450 O O . MET A 1 179 ? 4.187 -4.071 -16.263 1.00 78.00 179 MET A O 1
ATOM 1454 N N . LEU A 1 180 ? 2.028 -3.516 -16.375 1.00 81.75 180 LEU A N 1
ATOM 1455 C CA . LEU A 1 180 ? 1.552 -4.841 -16.012 1.00 81.75 180 LEU A CA 1
ATOM 1456 C C . LEU A 1 180 ? 1.884 -5.906 -17.057 1.00 81.75 180 LEU A C 1
ATOM 1458 O O . LEU A 1 180 ? 2.236 -7.022 -16.688 1.00 81.75 180 LEU A O 1
ATOM 1462 N N . GLU A 1 181 ? 1.782 -5.572 -18.342 1.00 77.88 181 GLU A N 1
ATOM 1463 C CA . GLU A 1 181 ? 2.205 -6.457 -19.430 1.00 77.88 181 GLU A CA 1
ATOM 1464 C C . GLU A 1 181 ? 3.699 -6.775 -19.323 1.00 77.88 181 GLU A C 1
ATOM 1466 O O . GLU A 1 181 ? 4.089 -7.930 -19.487 1.00 77.88 181 GLU A O 1
ATOM 1471 N N . LEU A 1 182 ? 4.528 -5.786 -18.973 1.00 74.06 182 LEU A N 1
ATOM 1472 C CA . LEU A 1 182 ? 5.943 -6.008 -18.685 1.00 74.06 182 LEU A CA 1
ATOM 1473 C C . LEU A 1 182 ? 6.131 -6.949 -17.491 1.00 74.06 182 LEU A C 1
ATOM 1475 O O . LEU A 1 182 ? 6.852 -7.936 -17.605 1.00 74.06 182 LEU A O 1
ATOM 1479 N N . PHE A 1 183 ? 5.481 -6.677 -16.360 1.00 78.19 183 PHE A N 1
ATOM 1480 C CA . PHE A 1 183 ? 5.581 -7.529 -15.175 1.00 78.19 183 PHE A CA 1
ATOM 1481 C C . PHE A 1 183 ? 5.145 -8.969 -15.460 1.00 78.19 183 PHE A C 1
ATOM 1483 O O . PHE A 1 183 ? 5.803 -9.908 -15.018 1.00 78.19 183 PHE A O 1
ATOM 1490 N N . GLU A 1 184 ? 4.082 -9.163 -16.239 1.00 79.06 184 GLU A N 1
ATOM 1491 C CA . GLU A 1 184 ? 3.620 -10.490 -16.639 1.00 79.06 184 GLU A CA 1
ATOM 1492 C C . GLU A 1 184 ? 4.610 -11.187 -17.580 1.00 79.06 184 GLU A C 1
ATOM 1494 O O . GLU A 1 184 ? 4.861 -12.381 -17.414 1.00 79.06 184 GLU A O 1
ATOM 1499 N N . ARG A 1 185 ? 5.218 -10.469 -18.534 1.00 72.94 185 ARG A N 1
ATOM 1500 C CA . ARG A 1 185 ? 6.281 -11.020 -19.393 1.00 72.94 185 ARG A CA 1
ATOM 1501 C C . ARG A 1 185 ? 7.480 -11.468 -18.568 1.00 72.94 185 ARG A C 1
ATOM 1503 O O . ARG A 1 185 ? 7.913 -12.604 -18.718 1.00 72.94 185 ARG A O 1
ATOM 1510 N N . VAL A 1 186 ? 7.948 -10.632 -17.639 1.00 70.25 186 VAL A N 1
ATOM 1511 C CA . VAL A 1 186 ? 9.041 -10.991 -16.719 1.00 70.25 186 VAL A CA 1
ATOM 1512 C C . VAL A 1 186 ? 8.663 -12.221 -15.892 1.00 70.25 186 VAL A C 1
ATOM 1514 O O . VAL A 1 186 ? 9.448 -13.156 -15.788 1.00 70.25 186 VAL A O 1
ATOM 1517 N N . ARG A 1 187 ? 7.441 -12.272 -15.352 1.00 77.12 187 ARG A N 1
ATOM 1518 C CA . ARG A 1 187 ? 6.965 -13.382 -14.513 1.00 77.12 187 ARG A CA 1
ATOM 1519 C C . ARG A 1 187 ? 6.821 -14.702 -15.272 1.00 77.12 187 ARG A C 1
ATOM 1521 O O . ARG A 1 187 ? 7.090 -15.759 -14.710 1.00 77.12 187 ARG A O 1
ATOM 1528 N N . THR A 1 188 ? 6.313 -14.656 -16.501 1.00 72.25 188 THR A N 1
ATOM 1529 C CA . THR A 1 188 ? 6.065 -15.844 -17.341 1.00 72.25 188 THR A CA 1
ATOM 1530 C C . THR A 1 188 ? 7.278 -16.250 -18.164 1.00 72.25 188 THR A C 1
ATOM 1532 O O . THR A 1 188 ? 7.251 -17.283 -18.827 1.00 72.25 188 THR A O 1
ATOM 1535 N N . GLY A 1 189 ? 8.316 -15.420 -18.157 1.00 63.56 189 GLY A N 1
ATOM 1536 C CA . GLY A 1 189 ? 9.429 -15.524 -19.076 1.00 63.56 189 GLY A CA 1
ATOM 1537 C C . GLY A 1 189 ? 9.063 -15.167 -20.515 1.00 63.56 189 GLY A C 1
ATOM 1538 O O . GLY A 1 189 ? 9.953 -15.190 -21.331 1.00 63.56 189 GLY A O 1
ATOM 1539 N N . ASN A 1 190 ? 7.827 -14.823 -20.891 1.00 63.88 190 ASN A N 1
ATOM 1540 C CA . ASN A 1 190 ? 7.476 -14.636 -22.306 1.00 63.88 190 ASN A CA 1
ATOM 1541 C C . ASN A 1 190 ? 8.312 -13.528 -22.997 1.00 63.88 190 ASN A C 1
ATOM 1543 O O . ASN A 1 190 ? 8.051 -12.336 -22.816 1.00 63.88 190 ASN A O 1
ATOM 1547 N N . THR A 1 191 ? 9.272 -13.945 -23.830 1.00 55.09 191 THR A N 1
ATOM 1548 C CA . THR A 1 191 ? 10.171 -13.098 -24.632 1.00 55.09 191 THR A CA 1
ATOM 1549 C C . THR A 1 191 ? 9.696 -12.905 -26.075 1.00 55.09 191 THR A C 1
ATOM 1551 O O . THR A 1 191 ? 10.414 -12.310 -26.875 1.00 55.09 191 THR A O 1
ATOM 1554 N N . ALA A 1 192 ? 8.500 -13.372 -26.458 1.00 50.47 192 ALA A N 1
ATOM 1555 C CA . ALA A 1 192 ? 8.030 -13.255 -27.839 1.00 50.47 192 ALA A CA 1
ATOM 1556 C C . ALA A 1 192 ? 8.034 -11.783 -28.309 1.00 50.47 192 ALA A C 1
ATOM 1558 O O . ALA A 1 192 ? 7.348 -10.928 -27.747 1.00 50.47 192 ALA A O 1
ATOM 1559 N N . GLY A 1 193 ? 8.827 -11.490 -29.347 1.00 49.53 193 GLY A N 1
ATOM 1560 C CA . GLY A 1 193 ? 9.013 -10.137 -29.891 1.00 49.53 193 GLY A CA 1
ATOM 1561 C C . GLY A 1 193 ? 10.062 -9.275 -29.172 1.00 49.53 193 GLY A C 1
ATOM 1562 O O . GLY A 1 193 ? 10.243 -8.115 -29.541 1.00 49.53 193 GLY A O 1
ATOM 1563 N N . VAL A 1 194 ? 10.769 -9.820 -28.181 1.00 47.53 194 VAL A N 1
ATOM 1564 C CA . VAL A 1 194 ? 11.821 -9.149 -27.409 1.00 47.53 194 VAL A CA 1
ATOM 1565 C C . VAL A 1 194 ? 13.168 -9.598 -27.963 1.00 47.53 194 VAL A C 1
ATOM 1567 O O . VAL A 1 194 ? 13.502 -10.772 -27.888 1.00 47.53 194 VAL A O 1
ATOM 1570 N N . ARG A 1 195 ? 13.930 -8.679 -28.567 1.00 41.59 195 ARG A N 1
ATOM 1571 C CA . ARG A 1 195 ? 15.222 -9.018 -29.191 1.00 41.59 195 ARG A CA 1
ATOM 1572 C C . ARG A 1 195 ? 16.412 -8.997 -28.222 1.00 41.59 195 ARG A C 1
ATOM 1574 O O . ARG A 1 195 ? 17.412 -9.593 -28.571 1.00 41.59 195 ARG A O 1
ATOM 1581 N N . ASN A 1 196 ? 16.319 -8.337 -27.056 1.00 45.25 196 ASN A N 1
ATOM 1582 C CA . ASN A 1 196 ? 17.276 -8.429 -25.932 1.00 45.25 196 ASN A CA 1
ATOM 1583 C C . ASN A 1 196 ? 16.527 -8.156 -24.603 1.00 45.25 196 ASN A C 1
ATOM 1585 O O . ASN A 1 196 ? 15.555 -7.407 -24.621 1.00 45.25 196 ASN A O 1
ATOM 1589 N N . GLY A 1 197 ? 16.939 -8.765 -23.484 1.00 48.47 197 GLY A N 1
ATOM 1590 C CA . GLY A 1 197 ? 16.199 -8.806 -22.206 1.00 48.47 197 GLY A CA 1
ATOM 1591 C C . GLY A 1 197 ? 15.889 -7.462 -21.515 1.00 48.47 197 GLY A C 1
ATOM 1592 O O . GLY A 1 197 ? 16.365 -6.397 -21.907 1.00 48.47 197 GLY A O 1
ATOM 1593 N N . PHE A 1 198 ? 15.075 -7.525 -20.451 1.00 50.62 198 PHE A N 1
ATOM 1594 C CA . PHE A 1 198 ? 14.680 -6.379 -19.613 1.00 50.62 198 PHE A CA 1
ATOM 1595 C C . PHE A 1 198 ? 15.365 -6.419 -18.245 1.00 50.62 198 PHE A C 1
ATOM 1597 O O . PHE A 1 198 ? 15.607 -7.501 -17.708 1.00 50.62 198 PHE A O 1
ATOM 1604 N N . VAL A 1 199 ? 15.574 -5.241 -17.645 1.00 53.25 199 VAL A N 1
ATOM 1605 C CA . VAL A 1 199 ? 16.033 -5.098 -16.256 1.00 53.25 199 VAL A CA 1
ATOM 1606 C C . VAL A 1 199 ? 14.982 -4.386 -15.432 1.00 53.25 199 VAL A C 1
ATOM 1608 O O . VAL A 1 199 ? 14.673 -3.217 -15.664 1.00 53.25 199 VAL A O 1
ATOM 1611 N N . VAL A 1 200 ? 14.473 -5.073 -14.417 1.00 55.53 200 VAL A N 1
ATOM 1612 C CA . VAL A 1 200 ? 13.681 -4.449 -13.356 1.00 55.53 200 VAL A CA 1
ATOM 1613 C C . VAL A 1 200 ? 14.548 -4.401 -12.108 1.00 55.53 200 VAL A C 1
ATOM 1615 O O . VAL A 1 200 ? 15.034 -5.444 -11.674 1.00 55.53 200 VAL A O 1
ATOM 1618 N N . PHE A 1 201 ? 14.755 -3.220 -11.527 1.00 58.16 201 PHE A N 1
ATOM 1619 C CA . PHE A 1 201 ? 15.468 -3.113 -10.255 1.00 58.16 201 PHE A CA 1
ATOM 1620 C C . PHE A 1 201 ? 14.524 -3.334 -9.073 1.00 58.16 201 PHE A C 1
ATOM 1622 O O . PHE A 1 201 ? 13.328 -3.045 -9.133 1.00 58.16 201 PHE A O 1
ATOM 1629 N N . ASP A 1 202 ? 15.066 -3.859 -7.979 1.00 52.09 202 ASP A N 1
ATOM 1630 C CA . ASP A 1 202 ? 14.358 -4.004 -6.715 1.00 52.09 202 ASP A CA 1
ATOM 1631 C C . ASP A 1 202 ? 13.950 -2.634 -6.169 1.00 52.09 202 ASP A C 1
ATOM 1633 O O . ASP A 1 202 ? 14.792 -1.770 -5.923 1.00 52.09 202 ASP A O 1
ATOM 1637 N N . GLY A 1 203 ? 12.639 -2.426 -6.025 1.00 59.81 203 GLY A N 1
ATOM 1638 C CA . GLY A 1 203 ? 12.051 -1.175 -5.562 1.00 59.81 203 GLY A CA 1
ATOM 1639 C C . GLY A 1 203 ? 11.047 -0.571 -6.543 1.00 59.81 203 GLY A C 1
ATOM 1640 O O . GLY A 1 203 ? 10.404 -1.262 -7.334 1.00 59.81 203 GLY A O 1
ATOM 1641 N N . CYS A 1 204 ? 10.863 0.747 -6.437 1.00 58.56 204 CYS A N 1
ATOM 1642 C CA . CYS A 1 204 ? 9.921 1.509 -7.259 1.00 58.56 204 CYS A CA 1
ATOM 1643 C C . CYS A 1 204 ? 10.534 2.032 -8.559 1.00 58.56 204 CYS A C 1
ATOM 1645 O O . CYS A 1 204 ? 9.850 2.811 -9.205 1.00 58.56 204 CYS A O 1
ATOM 1647 N N . ASN A 1 205 ? 11.763 1.652 -8.940 1.00 66.12 205 ASN A N 1
ATOM 1648 C CA . ASN A 1 205 ? 12.487 2.271 -10.055 1.00 66.12 205 ASN A CA 1
ATOM 1649 C C . ASN A 1 205 ? 12.941 1.274 -11.136 1.00 66.12 205 ASN A C 1
ATOM 1651 O O . ASN A 1 205 ? 13.213 0.112 -10.847 1.00 66.12 205 ASN A O 1
ATOM 1655 N N . TYR A 1 206 ? 13.090 1.755 -12.370 1.00 66.62 206 TYR A N 1
ATOM 1656 C CA . TYR A 1 206 ? 13.651 1.034 -13.516 1.00 66.62 206 TYR A CA 1
ATOM 1657 C C . TYR A 1 206 ? 14.678 1.915 -14.261 1.00 66.62 206 TYR A C 1
ATOM 1659 O O . TYR A 1 206 ? 14.638 3.141 -14.127 1.00 66.62 206 TYR A O 1
ATOM 1667 N N . LEU A 1 207 ? 15.627 1.310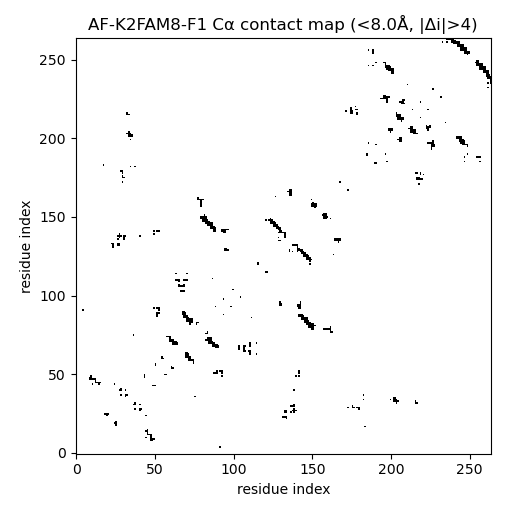 -14.995 1.00 64.50 207 LEU A N 1
ATOM 1668 C CA . LEU A 1 207 ? 16.621 2.057 -15.789 1.00 64.50 207 LEU A CA 1
ATOM 1669 C C . LEU A 1 207 ? 16.025 2.536 -17.106 1.00 64.50 207 LEU A C 1
ATOM 1671 O O . LEU A 1 207 ? 15.355 1.762 -17.785 1.00 64.50 207 LEU A O 1
ATOM 1675 N N . THR A 1 208 ? 16.379 3.742 -17.525 1.00 65.88 208 THR A N 1
ATOM 1676 C CA . THR A 1 208 ? 16.093 4.264 -18.867 1.00 65.88 208 THR A CA 1
ATOM 1677 C C . THR A 1 208 ? 17.350 4.348 -19.729 1.00 65.88 208 THR A C 1
ATOM 1679 O O . THR A 1 208 ? 18.466 4.185 -19.237 1.00 65.88 208 THR A O 1
ATOM 1682 N N . LYS A 1 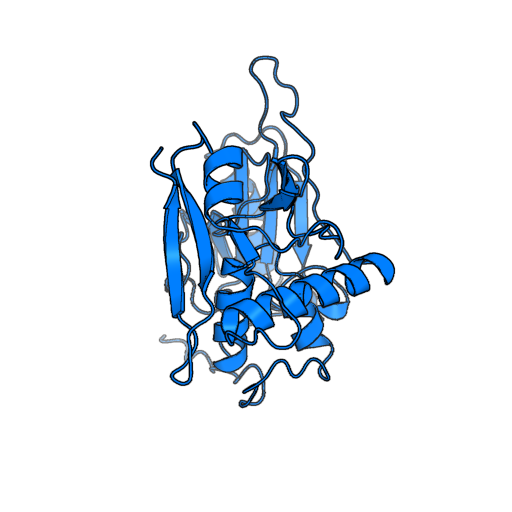209 ? 17.190 4.597 -21.044 1.00 61.19 209 LYS A N 1
ATOM 1683 C CA . LYS A 1 209 ? 18.308 4.596 -22.020 1.00 61.19 209 LYS A CA 1
ATOM 1684 C C . LYS A 1 209 ? 19.450 5.533 -21.666 1.00 61.19 209 LYS A C 1
ATOM 1686 O O . LYS A 1 209 ? 20.600 5.267 -21.988 1.00 61.19 209 LYS A O 1
ATOM 1691 N N . ASP A 1 210 ? 19.099 6.666 -21.081 1.00 66.94 210 ASP A N 1
ATOM 1692 C CA . ASP A 1 210 ? 20.024 7.716 -20.672 1.00 66.94 210 ASP A CA 1
ATOM 1693 C C . ASP A 1 210 ? 20.722 7.401 -19.335 1.00 66.94 210 ASP A C 1
ATOM 1695 O O . ASP A 1 210 ? 21.435 8.245 -18.800 1.00 66.94 210 ASP A O 1
ATOM 1699 N N . GLY A 1 211 ? 20.532 6.194 -18.786 1.00 63.38 211 GLY A N 1
ATOM 1700 C CA . GLY A 1 211 ? 21.125 5.755 -17.526 1.00 63.38 211 GLY A CA 1
ATOM 1701 C C . GLY A 1 211 ? 20.438 6.323 -16.280 1.00 63.38 211 GLY A C 1
ATOM 1702 O O . GLY A 1 211 ? 20.942 6.127 -15.165 1.00 63.38 211 GLY A O 1
ATOM 1703 N N . THR A 1 212 ? 19.300 7.012 -16.440 1.00 67.62 212 THR A N 1
ATOM 1704 C CA . THR A 1 212 ? 18.517 7.533 -15.314 1.00 67.62 212 THR A CA 1
ATOM 1705 C C . THR A 1 212 ? 17.612 6.453 -14.712 1.00 67.62 212 THR A C 1
ATOM 1707 O O . THR A 1 212 ? 17.210 5.496 -15.370 1.00 67.62 212 THR A O 1
ATOM 1710 N N . LEU A 1 213 ? 17.351 6.551 -13.406 1.00 67.56 213 LEU A N 1
ATOM 1711 C CA . LEU A 1 213 ? 16.382 5.696 -12.720 1.00 67.56 213 LEU A CA 1
ATOM 1712 C C . LEU A 1 213 ? 15.043 6.431 -12.685 1.00 67.56 213 LEU A C 1
ATOM 1714 O O . LEU A 1 213 ? 14.966 7.529 -12.134 1.00 67.56 213 LEU A O 1
ATOM 1718 N N . LYS A 1 214 ? 13.996 5.831 -13.252 1.00 66.12 214 LYS A N 1
ATOM 1719 C CA . LYS A 1 214 ? 12.631 6.376 -13.236 1.00 66.12 214 LYS A CA 1
ATOM 1720 C C . LYS A 1 214 ? 11.698 5.506 -12.419 1.00 66.12 214 LYS A C 1
ATOM 1722 O O . LYS A 1 214 ? 11.885 4.297 -12.353 1.00 66.12 214 LYS A O 1
ATOM 1727 N N . GLU A 1 215 ? 10.654 6.106 -11.855 1.00 65.38 215 GLU A N 1
ATOM 1728 C CA . GLU A 1 215 ? 9.651 5.359 -11.102 1.00 65.38 215 GLU A CA 1
ATOM 1729 C C . GLU A 1 215 ? 8.803 4.450 -12.009 1.00 65.38 215 GLU A C 1
ATOM 1731 O O . GLU A 1 215 ? 8.224 4.887 -13.005 1.00 65.38 215 GLU A O 1
ATOM 1736 N N . CYS A 1 216 ? 8.624 3.193 -11.606 1.00 61.44 216 CYS A N 1
ATOM 1737 C CA . CYS A 1 216 ? 7.808 2.157 -12.247 1.00 61.44 216 CYS A CA 1
ATOM 1738 C C . CYS A 1 216 ? 6.320 2.525 -12.394 1.00 61.44 216 CYS A C 1
ATOM 1740 O O . CYS A 1 216 ? 5.560 1.786 -13.016 1.00 61.44 216 CYS A O 1
ATOM 1742 N N . ASN A 1 217 ? 5.874 3.661 -11.853 1.00 58.34 217 ASN A N 1
ATOM 1743 C CA . ASN A 1 217 ? 4.530 4.199 -12.063 1.00 58.34 217 ASN A CA 1
ATOM 1744 C C . ASN A 1 217 ? 4.399 5.050 -13.347 1.00 58.34 217 ASN A C 1
ATOM 1746 O O . ASN A 1 217 ? 3.278 5.423 -13.693 1.00 58.34 217 ASN A O 1
ATOM 1750 N N . THR A 1 218 ? 5.499 5.332 -14.060 1.00 56.34 218 THR A N 1
ATOM 1751 C CA . THR A 1 218 ? 5.520 6.111 -15.314 1.00 56.34 218 THR A CA 1
ATOM 1752 C C . THR A 1 218 ? 6.370 5.504 -16.450 1.00 56.34 218 THR A C 1
ATOM 1754 O O . THR A 1 218 ? 7.005 6.255 -17.192 1.00 56.34 218 THR A O 1
ATOM 1757 N N . PRO A 1 219 ? 6.411 4.174 -16.669 1.00 52.97 219 PRO A N 1
ATOM 1758 C CA . PRO A 1 219 ? 7.188 3.627 -17.769 1.00 52.97 219 PRO A CA 1
ATOM 1759 C C . PRO A 1 219 ? 6.590 4.026 -19.114 1.00 52.97 219 PRO A C 1
ATOM 1761 O O . PRO A 1 219 ? 5.429 3.722 -19.412 1.00 52.97 219 PRO A O 1
ATOM 1764 N N . SER A 1 220 ? 7.378 4.710 -19.945 1.00 53.38 220 SER A N 1
ATOM 1765 C CA . SER A 1 220 ? 7.101 4.717 -21.374 1.00 53.38 220 SER A CA 1
ATOM 1766 C C . SER A 1 220 ? 7.689 3.453 -21.994 1.00 53.38 220 SER A C 1
ATOM 1768 O O . SER A 1 220 ? 8.711 2.937 -21.561 1.00 53.38 220 SER A O 1
ATOM 1770 N N . GLU A 1 221 ? 7.045 2.946 -23.036 1.00 48.84 221 GLU A N 1
ATOM 1771 C CA . GLU A 1 221 ? 7.538 1.797 -23.806 1.00 48.84 221 GLU A CA 1
ATOM 1772 C C . GLU A 1 221 ? 8.935 2.061 -24.402 1.00 48.84 221 GLU A C 1
ATOM 1774 O O . GLU A 1 221 ? 9.722 1.138 -24.568 1.00 48.84 221 GLU A O 1
ATOM 1779 N N . ALA A 1 222 ? 9.267 3.338 -24.635 1.00 47.47 222 ALA A N 1
ATOM 1780 C CA . ALA A 1 222 ? 10.589 3.799 -25.051 1.00 47.47 222 ALA A CA 1
ATOM 1781 C C . ALA A 1 222 ? 11.612 3.863 -23.905 1.00 47.47 222 ALA A C 1
ATOM 1783 O O . ALA A 1 222 ? 12.806 3.932 -24.176 1.00 47.47 222 ALA A O 1
ATOM 1784 N N . ASP A 1 223 ? 11.165 3.861 -22.648 1.00 51.06 223 ASP A N 1
ATOM 1785 C CA . ASP A 1 223 ? 12.031 3.782 -21.473 1.00 51.06 223 ASP A CA 1
ATOM 1786 C C . ASP A 1 223 ? 12.292 2.321 -21.050 1.00 51.06 223 ASP A C 1
ATOM 1788 O O . ASP A 1 223 ? 13.302 2.041 -20.415 1.00 51.06 223 ASP A O 1
ATOM 1792 N N . LEU A 1 224 ? 11.416 1.382 -21.430 1.00 52.34 224 LEU A N 1
ATOM 1793 C CA . LEU A 1 224 ? 11.493 -0.054 -21.112 1.00 52.34 224 LEU A CA 1
ATOM 1794 C C . LEU A 1 224 ? 12.476 -0.822 -22.008 1.00 52.34 224 LEU A C 1
ATOM 1796 O O . LEU A 1 224 ? 12.184 -1.918 -22.476 1.00 52.34 224 LEU A O 1
ATOM 1800 N N . LEU A 1 225 ? 13.621 -0.223 -22.312 1.00 49.03 225 LEU A N 1
ATOM 1801 C CA . LEU A 1 225 ? 14.482 -0.705 -23.383 1.00 49.03 225 LEU A CA 1
ATOM 1802 C C . LEU A 1 225 ? 15.162 -2.038 -23.083 1.00 49.03 225 LEU A C 1
ATOM 1804 O O . LEU A 1 225 ? 15.526 -2.365 -21.956 1.00 49.03 225 LEU A O 1
ATOM 1808 N N . ASN A 1 226 ? 15.367 -2.746 -24.186 1.00 57.06 226 ASN A N 1
ATOM 1809 C CA . ASN A 1 226 ? 16.191 -3.927 -24.340 1.00 57.06 226 ASN A CA 1
ATOM 1810 C C . ASN A 1 226 ? 17.664 -3.532 -24.115 1.00 57.06 226 ASN A C 1
ATOM 1812 O O . ASN A 1 226 ? 18.263 -2.932 -25.011 1.00 57.06 226 ASN A O 1
ATOM 1816 N N . PHE A 1 227 ? 18.236 -3.834 -22.949 1.00 57.06 227 PHE A N 1
ATOM 1817 C CA . PHE A 1 227 ? 19.664 -3.627 -22.681 1.00 57.06 227 PHE A CA 1
ATOM 1818 C C . PHE A 1 227 ? 20.390 -4.968 -22.643 1.00 57.06 227 PHE A C 1
ATOM 1820 O O . PHE A 1 227 ? 19.893 -5.943 -22.084 1.00 57.06 227 PHE A O 1
ATOM 1827 N N . THR A 1 228 ? 21.596 -5.011 -23.196 1.00 61.69 228 THR A N 1
ATOM 1828 C CA . THR A 1 228 ? 22.535 -6.110 -22.957 1.00 61.69 228 THR A CA 1
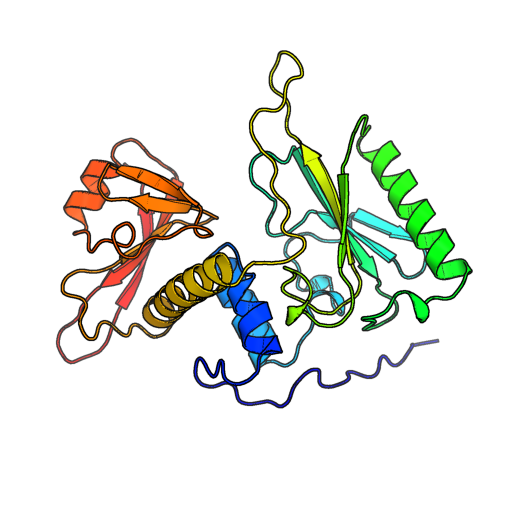ATOM 1829 C C . THR A 1 228 ? 23.113 -6.018 -21.541 1.00 61.69 228 THR A C 1
ATOM 1831 O O . THR A 1 228 ? 23.229 -4.930 -20.972 1.00 61.69 228 THR A O 1
ATOM 1834 N N . LEU A 1 229 ? 23.530 -7.153 -20.965 1.00 57.66 229 LEU A N 1
ATOM 1835 C CA . LEU A 1 229 ? 24.201 -7.191 -19.655 1.00 57.66 229 LEU A CA 1
ATOM 1836 C C . LEU A 1 229 ? 25.385 -6.237 -19.553 1.00 57.66 229 LEU A C 1
ATOM 1838 O O . LEU A 1 229 ? 25.598 -5.629 -18.504 1.00 57.66 229 LEU A O 1
ATOM 1842 N N . ASP A 1 230 ? 26.149 -6.100 -20.629 1.00 65.38 230 ASP A N 1
ATOM 1843 C CA . ASP A 1 230 ? 27.323 -5.241 -20.638 1.00 65.38 230 ASP A CA 1
ATOM 1844 C C . ASP A 1 230 ? 26.939 -3.759 -20.646 1.00 65.38 230 ASP A C 1
ATOM 1846 O O . ASP A 1 230 ? 27.539 -2.980 -19.906 1.00 65.38 230 ASP A O 1
ATOM 1850 N N . GLU A 1 231 ? 25.875 -3.366 -21.356 1.00 67.94 231 GLU A N 1
ATOM 1851 C CA . GLU A 1 231 ? 25.317 -2.010 -21.254 1.00 67.94 231 GLU A CA 1
ATOM 1852 C C . GLU A 1 231 ? 24.835 -1.713 -19.829 1.00 67.94 231 GLU A C 1
ATOM 1854 O O . GLU A 1 231 ? 25.118 -0.642 -19.289 1.00 67.94 231 GLU A O 1
ATOM 1859 N N . ILE A 1 232 ? 24.174 -2.672 -19.175 1.00 64.19 232 ILE A N 1
ATOM 1860 C CA . ILE A 1 232 ? 23.693 -2.502 -17.797 1.00 64.19 232 ILE A CA 1
ATOM 1861 C C . ILE A 1 232 ? 24.865 -2.383 -16.824 1.00 64.19 232 ILE A C 1
ATOM 1863 O O . ILE A 1 232 ? 24.879 -1.481 -15.990 1.00 64.19 232 ILE A O 1
ATOM 1867 N N . ARG A 1 233 ? 25.887 -3.236 -16.952 1.00 67.12 233 ARG A N 1
ATOM 1868 C CA . ARG A 1 233 ? 27.112 -3.163 -16.139 1.00 67.12 233 ARG A CA 1
ATOM 1869 C C . ARG A 1 233 ? 27.829 -1.828 -16.300 1.00 67.12 233 ARG A C 1
ATOM 1871 O O . ARG A 1 233 ? 28.306 -1.279 -15.310 1.00 67.12 233 ARG A O 1
ATOM 1878 N N . VAL A 1 234 ? 27.889 -1.291 -17.519 1.00 70.69 234 VAL A N 1
ATOM 1879 C CA . VAL A 1 234 ? 28.471 0.031 -17.785 1.00 70.69 234 VAL A CA 1
ATOM 1880 C C . VAL A 1 234 ? 27.640 1.133 -17.121 1.00 70.69 234 VAL A C 1
ATOM 1882 O O . VAL A 1 234 ? 28.205 1.971 -16.421 1.00 70.69 234 VAL A O 1
ATOM 1885 N N . MET A 1 235 ? 26.311 1.112 -17.264 1.00 67.31 235 MET A N 1
ATOM 1886 C CA . MET A 1 235 ? 25.416 2.119 -16.670 1.00 67.31 235 MET A CA 1
ATOM 1887 C C . MET A 1 235 ? 25.343 2.057 -15.137 1.00 67.31 235 MET A C 1
ATOM 1889 O O . MET A 1 235 ? 25.110 3.072 -14.472 1.00 67.31 235 MET A O 1
ATOM 1893 N N . CYS A 1 236 ? 25.519 0.869 -14.563 1.00 64.75 236 CYS A N 1
ATOM 1894 C CA . CYS A 1 236 ? 25.488 0.631 -13.122 1.00 64.75 236 CYS A CA 1
ATOM 1895 C C . CYS A 1 236 ? 26.877 0.658 -12.477 1.00 64.75 236 CYS A C 1
ATOM 1897 O O . CYS A 1 236 ? 26.986 0.392 -11.282 1.00 64.75 236 CYS A O 1
ATOM 1899 N N . LYS A 1 237 ? 27.936 1.004 -13.218 1.00 68.00 237 LYS A N 1
ATOM 1900 C CA . LYS A 1 237 ? 29.297 1.098 -12.680 1.00 68.00 237 LYS A CA 1
ATOM 1901 C C . LYS A 1 237 ? 29.355 2.051 -11.483 1.00 68.00 237 LYS A C 1
ATOM 1903 O O . LYS A 1 237 ? 29.003 3.220 -11.596 1.00 68.00 237 LYS A O 1
ATOM 1908 N N . GLY A 1 238 ? 29.786 1.530 -10.331 1.00 64.69 238 GLY A N 1
ATOM 1909 C CA . GLY A 1 238 ? 29.838 2.263 -9.060 1.00 64.69 238 GLY A CA 1
ATOM 1910 C C . GLY A 1 238 ? 28.513 2.337 -8.285 1.00 64.69 238 GLY A C 1
ATOM 1911 O O . GLY A 1 238 ? 28.488 2.919 -7.204 1.00 64.69 238 GLY A O 1
ATOM 1912 N N . LYS A 1 239 ? 27.416 1.752 -8.792 1.00 63.12 239 LYS A N 1
ATOM 1913 C CA . LYS A 1 239 ? 26.149 1.598 -8.060 1.00 63.12 239 LYS A CA 1
ATOM 1914 C C . LYS A 1 239 ? 26.121 0.212 -7.404 1.00 63.12 239 LYS A C 1
ATOM 1916 O O . LYS A 1 239 ? 25.925 -0.788 -8.089 1.00 63.12 239 LYS A O 1
ATOM 1921 N N . THR A 1 240 ? 26.321 0.148 -6.090 1.00 59.31 240 THR A N 1
ATOM 1922 C CA . THR A 1 240 ? 26.327 -1.109 -5.322 1.00 59.31 240 THR A CA 1
ATOM 1923 C C . THR A 1 240 ? 24.964 -1.401 -4.691 1.00 59.31 240 THR A C 1
ATOM 1925 O O . THR A 1 240 ? 24.165 -0.497 -4.446 1.00 59.31 240 THR A O 1
ATOM 1928 N N . GLY A 1 241 ? 24.664 -2.682 -4.450 1.00 58.50 241 GLY A N 1
ATOM 1929 C CA . GLY A 1 241 ? 23.463 -3.106 -3.714 1.00 58.50 241 GLY A CA 1
ATOM 1930 C C . GLY A 1 241 ? 22.147 -3.030 -4.497 1.00 58.50 241 GLY A C 1
ATOM 1931 O O . GLY A 1 241 ? 21.098 -3.380 -3.957 1.00 58.50 241 GLY A O 1
ATOM 1932 N N . LEU A 1 242 ? 22.181 -2.629 -5.772 1.00 59.41 242 LEU A N 1
ATOM 1933 C CA . LEU A 1 242 ? 21.015 -2.687 -6.650 1.00 59.41 242 LEU A CA 1
ATOM 1934 C C . LEU A 1 242 ? 20.733 -4.142 -7.024 1.00 59.41 242 LEU A C 1
ATOM 1936 O O . LEU A 1 242 ? 21.490 -4.766 -7.774 1.00 59.41 242 LEU A O 1
ATOM 1940 N N . LYS A 1 243 ? 19.629 -4.668 -6.501 1.00 60.50 243 LYS A N 1
ATOM 1941 C CA . LYS A 1 243 ? 19.082 -5.950 -6.930 1.00 60.50 243 LYS A CA 1
ATOM 1942 C C . LYS A 1 243 ? 18.360 -5.768 -8.264 1.00 60.50 243 LYS A C 1
ATOM 1944 O O . LYS A 1 243 ? 17.667 -4.769 -8.455 1.00 60.50 243 LYS A O 1
ATOM 1949 N N . TYR A 1 244 ? 18.531 -6.710 -9.181 1.00 60.72 244 TYR A N 1
ATOM 1950 C CA . TYR A 1 244 ? 17.898 -6.683 -10.494 1.00 60.72 244 TYR A CA 1
ATOM 1951 C C . TYR A 1 244 ? 17.340 -8.048 -10.884 1.00 60.72 244 TYR A C 1
ATOM 1953 O O . TYR A 1 244 ? 17.834 -9.085 -10.444 1.00 60.72 244 TYR A O 1
ATOM 1961 N N . TYR A 1 245 ? 16.316 -8.027 -11.733 1.00 56.25 245 TYR A N 1
ATOM 1962 C CA . TYR A 1 245 ? 15.763 -9.210 -12.378 1.00 56.25 245 TYR A CA 1
ATOM 1963 C C . TYR A 1 245 ? 16.095 -9.153 -13.862 1.00 56.25 245 TYR A C 1
ATOM 1965 O O . TYR A 1 245 ? 15.684 -8.214 -14.547 1.00 56.25 245 TYR A O 1
ATOM 1973 N N . GLU A 1 246 ? 16.838 -10.149 -14.332 1.00 57.44 246 GLU A N 1
ATOM 1974 C CA . GLU A 1 246 ? 17.180 -10.335 -15.738 1.00 57.44 246 GLU A CA 1
ATOM 1975 C C . GLU A 1 246 ? 16.396 -11.520 -16.309 1.00 57.44 246 GLU A C 1
ATOM 1977 O O . GLU A 1 246 ? 16.349 -12.595 -15.706 1.00 57.44 246 GLU A O 1
ATOM 1982 N N . VAL A 1 247 ? 15.809 -11.331 -17.490 1.00 50.56 247 VAL A N 1
ATOM 1983 C CA . VAL A 1 247 ? 15.244 -12.419 -18.296 1.00 50.56 247 VAL A CA 1
ATOM 1984 C C . VAL A 1 247 ? 16.268 -12.773 -19.372 1.00 50.56 247 VAL A C 1
ATOM 1986 O O . VAL A 1 247 ? 16.453 -11.993 -20.306 1.00 50.56 247 VAL A O 1
ATOM 1989 N N . MET A 1 248 ? 16.943 -13.917 -19.232 1.00 48.44 248 MET A N 1
ATOM 1990 C CA . MET A 1 248 ? 17.882 -14.408 -20.245 1.00 48.44 248 MET A CA 1
ATOM 1991 C C . MET A 1 248 ? 17.148 -15.277 -21.269 1.00 48.44 248 MET A C 1
ATOM 1993 O O . MET A 1 248 ? 16.362 -16.153 -20.899 1.00 48.44 248 MET A O 1
ATOM 1997 N N . GLU A 1 249 ? 17.418 -15.049 -22.555 1.00 43.12 249 GLU A N 1
ATOM 1998 C CA . GLU A 1 249 ? 17.027 -15.980 -23.614 1.00 43.12 249 GLU A CA 1
ATOM 1999 C C . GLU A 1 249 ? 17.846 -17.271 -23.464 1.00 43.12 249 GLU A C 1
ATOM 2001 O O . GLU A 1 249 ? 19.050 -17.221 -23.201 1.00 43.12 249 GLU A O 1
ATOM 2006 N N . THR A 1 250 ? 17.198 -18.424 -23.606 1.00 39.97 250 THR A N 1
ATOM 2007 C CA . THR A 1 250 ? 17.885 -19.702 -23.795 1.00 39.97 250 THR A CA 1
ATOM 2008 C C . THR A 1 250 ? 17.343 -20.375 -25.045 1.00 39.97 250 THR A C 1
ATOM 2010 O O . THR A 1 250 ? 16.175 -20.237 -25.421 1.00 39.97 250 THR A O 1
ATOM 2013 N N . ASP A 1 251 ? 18.227 -21.115 -25.683 1.00 40.53 251 ASP A N 1
ATOM 2014 C CA . ASP A 1 251 ? 17.966 -22.073 -26.733 1.00 40.53 251 ASP A CA 1
ATOM 2015 C C . ASP A 1 251 ? 17.125 -23.261 -26.227 1.00 40.53 251 ASP A C 1
ATOM 2017 O O . ASP A 1 251 ? 17.410 -23.861 -25.191 1.00 40.53 251 ASP A O 1
ATOM 2021 N N . GLU A 1 252 ? 16.052 -23.544 -26.982 1.00 35.53 252 GLU A N 1
ATOM 2022 C CA . GLU A 1 252 ? 15.126 -24.701 -27.022 1.00 35.53 252 GLU A CA 1
ATOM 2023 C C . GLU A 1 252 ? 14.615 -25.344 -25.706 1.00 35.53 252 GLU A C 1
ATOM 2025 O O . GLU A 1 252 ? 13.746 -26.213 -25.755 1.00 35.53 252 GLU A O 1
ATOM 2030 N N . THR A 1 253 ? 15.051 -24.907 -24.523 1.00 36.56 253 THR A N 1
ATOM 2031 C CA . THR A 1 253 ? 14.820 -25.608 -23.243 1.00 36.56 253 THR A CA 1
ATOM 2032 C C . THR A 1 253 ? 14.192 -24.750 -22.139 1.00 36.56 253 THR A C 1
ATOM 2034 O O . THR A 1 253 ? 13.779 -25.292 -21.113 1.00 36.56 253 THR A O 1
ATOM 2037 N N . GLY A 1 254 ? 14.000 -23.446 -22.366 1.00 41.94 254 GLY A N 1
ATOM 2038 C CA . GLY A 1 254 ? 13.176 -22.582 -21.514 1.00 41.94 254 GLY A CA 1
ATOM 2039 C C . GLY A 1 254 ? 13.942 -21.561 -20.667 1.00 41.94 254 GLY A C 1
ATOM 2040 O O . GLY A 1 254 ? 15.133 -21.676 -20.398 1.00 41.94 254 GLY A O 1
ATOM 2041 N N . ILE A 1 255 ? 13.217 -20.525 -20.254 1.00 41.38 255 ILE A N 1
ATOM 2042 C CA . ILE A 1 255 ? 13.753 -19.201 -19.909 1.00 41.38 255 ILE A CA 1
ATOM 2043 C C . ILE A 1 255 ? 14.271 -19.155 -18.470 1.00 41.38 255 ILE A C 1
ATOM 2045 O O . ILE A 1 255 ? 13.574 -19.555 -17.536 1.00 41.38 255 ILE A O 1
ATOM 2049 N N . ILE A 1 256 ? 15.484 -18.626 -18.288 1.00 46.88 256 ILE A N 1
ATOM 2050 C CA . ILE A 1 256 ? 16.120 -18.478 -16.975 1.00 46.88 256 ILE A CA 1
ATOM 2051 C C . ILE A 1 256 ? 15.950 -17.031 -16.508 1.00 46.88 256 ILE A C 1
ATOM 2053 O O . ILE A 1 256 ? 16.491 -16.102 -17.109 1.00 46.88 256 ILE A O 1
ATOM 2057 N N . ILE A 1 257 ? 15.226 -16.842 -15.402 1.00 50.97 257 ILE A N 1
ATOM 2058 C CA . ILE A 1 257 ? 15.233 -15.574 -14.667 1.00 50.97 257 ILE A CA 1
ATOM 2059 C C . ILE A 1 257 ? 16.435 -15.598 -13.728 1.00 50.97 257 ILE A C 1
ATOM 2061 O O . ILE A 1 257 ? 16.498 -16.432 -12.820 1.00 50.97 257 ILE A O 1
ATOM 2065 N N . LYS A 1 258 ? 17.381 -14.683 -13.928 1.00 54.38 258 LYS A N 1
ATOM 2066 C CA . LYS A 1 258 ? 18.520 -14.517 -13.028 1.00 54.38 258 LYS A CA 1
ATOM 2067 C C . LYS A 1 258 ? 18.216 -13.395 -12.040 1.00 54.38 258 LYS A C 1
ATOM 2069 O O . LYS A 1 258 ? 18.016 -12.246 -12.430 1.00 54.38 258 LYS A O 1
ATOM 2074 N N . ASP A 1 259 ? 18.161 -13.751 -10.759 1.00 56.25 259 ASP A N 1
ATOM 2075 C CA . ASP A 1 259 ? 18.202 -12.790 -9.657 1.00 56.25 259 ASP A CA 1
ATOM 2076 C C . ASP A 1 259 ? 19.675 -12.490 -9.348 1.00 56.25 259 ASP A C 1
ATOM 2078 O O . ASP A 1 259 ? 20.496 -13.407 -9.230 1.00 56.25 259 ASP A O 1
ATOM 2082 N N . GLY A 1 260 ? 20.028 -11.212 -9.271 1.00 56.31 260 GLY A N 1
ATOM 2083 C CA . GLY A 1 260 ? 21.399 -10.782 -9.060 1.00 56.31 260 GLY A CA 1
ATOM 2084 C C . GLY A 1 260 ? 21.495 -9.453 -8.327 1.00 56.31 260 GLY A C 1
ATOM 2085 O O . GLY A 1 260 ? 20.567 -8.647 -8.299 1.00 56.31 260 GLY A O 1
ATOM 2086 N N . TYR A 1 261 ? 22.674 -9.219 -7.757 1.00 53.66 261 TYR A N 1
ATOM 2087 C CA . TYR A 1 261 ? 23.081 -7.922 -7.231 1.00 53.66 261 TYR A CA 1
ATOM 2088 C C . TYR A 1 261 ? 24.186 -7.355 -8.116 1.00 53.66 261 TYR A C 1
ATOM 2090 O O . TYR A 1 261 ? 25.104 -8.080 -8.511 1.00 53.66 261 TYR A O 1
ATOM 2098 N N . PHE A 1 262 ? 24.123 -6.058 -8.412 1.00 57.62 262 PHE A N 1
ATOM 2099 C CA . PHE A 1 262 ? 25.286 -5.340 -8.920 1.00 57.62 262 PHE A CA 1
ATOM 2100 C C . PHE A 1 262 ? 26.254 -5.097 -7.755 1.00 57.62 262 PHE A C 1
ATOM 2102 O O . PHE A 1 262 ? 26.039 -4.222 -6.916 1.00 57.62 262 PHE A O 1
ATOM 2109 N N . ASN A 1 263 ? 27.305 -5.918 -7.699 1.00 46.19 263 ASN A N 1
ATOM 2110 C CA . ASN A 1 263 ? 28.492 -5.693 -6.877 1.00 46.19 263 ASN A CA 1
ATOM 2111 C C . ASN A 1 263 ? 29.621 -5.298 -7.836 1.00 46.19 263 ASN A C 1
ATOM 2113 O O . ASN A 1 263 ? 30.267 -6.174 -8.411 1.00 46.19 263 ASN A O 1
ATOM 2117 N N . LEU A 1 264 ? 29.771 -3.995 -8.080 1.00 42.12 264 LEU A N 1
ATOM 2118 C CA . LEU A 1 264 ? 30.849 -3.410 -8.885 1.00 42.12 264 LEU A CA 1
ATOM 2119 C C . LEU A 1 264 ? 31.830 -2.671 -7.982 1.00 42.12 264 LEU A C 1
ATOM 2121 O O . LEU A 1 264 ? 31.343 -1.988 -7.053 1.00 42.12 264 LEU A O 1
#

Nearest PDB structures (foldseek):
  2eo4-assembly1_A-2  TM=5.667E-01  e=3.421E-04  Sulfurisphaera tokodaii
  4fit-assembly1_A-2  TM=6.264E-01  e=1.087E-03  Homo sapiens
  3n1s-assembly1_B  TM=6.990E-01  e=4.881E-03  Escherichia coli
  3n1t-assembly2_E  TM=6.922E-01  e=1.161E-02  Escherichia coli

Solvent-accessible surface area (backbone atoms only — not comparable to full-atom values): 15298 Å² total; per-residue (Å²): 133,87,79,82,76,80,80,69,76,70,48,85,75,79,61,90,59,96,68,54,85,44,60,52,58,35,28,22,53,48,40,41,49,28,67,69,50,34,54,51,51,51,52,28,58,47,68,30,52,62,62,68,71,42,52,87,77,43,86,46,61,68,82,46,74,32,89,48,31,34,33,23,55,46,81,72,59,59,69,47,44,69,41,37,34,36,40,34,42,62,79,49,89,41,35,56,76,89,74,53,52,73,66,54,54,49,32,53,54,49,47,52,54,50,50,36,62,78,67,67,56,88,64,74,51,73,51,76,52,64,45,59,33,70,72,28,47,37,63,66,42,55,37,36,33,40,41,39,24,70,25,57,44,100,86,70,45,68,74,50,80,73,88,79,64,61,57,74,53,73,69,54,50,54,38,25,48,56,46,48,53,50,52,47,27,67,73,71,51,61,52,87,94,56,92,48,37,49,64,45,38,74,54,49,38,30,60,31,89,87,59,47,79,42,53,50,80,67,61,46,81,84,34,66,50,62,48,54,72,65,59,48,52,63,62,41,60,76,46,60,78,48,35,37,41,36,50,45,89,55,81,100,76,62,63,48,74,48,80,47,64,40,82,96

Foldseek 3Di:
DPDPAPPDQQDDADPPDPPCVPVLLLLLLLLDQALVSNVVLVVCVNRSHDCLQPVVPAPWHFPDDFDQKTKTFDSAAFPQFPGKIKIFGHPHFAQDPVPDDPRRVVSVVVVVVVVCVVVVPPDWDKDWHGDGSQQASHNDRGTMMIITHGHADPVRHGPDDGDDTRHDDPVLSVLSVVLSVVSSCLVVLPCVVPPAKFKGWPHQWGAAPVLDTDGSSHDDPNRRDRDDPVRVLVSCPPPWPTWIWIWDDDPPPDIDTDTDTPPD

Sequence (264 aa):
MQKHYKKERLMPSIIDSFDVSNPEVFAALANTRTYQQYLSTLRDLKAGICIFCDLKKCKHQPFLEKGNWAAKLSDMPYINTEHHIIVVYTGGHLEDWGKLTRKENADFMEIKNEIHRMFNIEGSSAVERRGAIRRHAGTIKHLHSHIMVVALDEQGFAVGELRAYFAKSRKELAQCRKMLELFERVRTGNTAGVRNGFVVFDGCNYLTKDGTLKECNTPSEADLLNFTLDEIRVMCKGKTGLKYYEVMETDETGIIIKDGYFNL

pLDDT: mean 77.73, std 19.77, range [29.14, 98.56]

Secondary structure (DSSP, 8-state):
----------S-S---S--TTSHHHHHHHHT--SHHHHHHHHHHHHHT--GGG-GGGSSSPPSEEETTEEEEE-SSPPTTEEEEEEEEE-SS----GGGS-HHHHHHHHHHHHHHHHHTT-S--EEEEE-S-GGGSS-S--S-EEEEEEE-B-TTSSBSS-----SS--HHHHHHHHHHHHHHHHHHH---TT-SS--EEESSSEEE-TTS-EEETTS--TTTS----HHHHHHHTTT--S-EEEEEE--SSS-PEEEEEE---